Protein AF-A0A2D4QWW4-F1 (afdb_monomer)

pLDDT: mean 94.17, std 7.21, range [52.91, 98.56]

Secondary structure (DSSP, 8-state):
--HHHHHHHHTTPPP----S-SS-TTS-SGGGGGGGGSGGGGGSSEEEEE-TTEEPPTT----GGGSS-SBB-SHHHHHHHHHHHHH-TTT--TTS---BTTEEEEEHHHHHHHHHT--S-GGGGGGG-STTSSHHHHHHHHHHHHTT---TT-BPPGGGGEETTSS-GGG-SSEE---B--SSS--B-HHHHHHHHHHTT--

Radius of gyration: 16.99 Å; Cα contacts (8 Å, |Δi|>4): 312; chains: 1; bounding box: 38×44×44 Å

Mean predicted aligned error: 3.69 Å

Structure (mmCIF, N/CA/C/O backbone):
data_AF-A0A2D4QWW4-F1
#
_entry.id   AF-A0A2D4QWW4-F1
#
loop_
_atom_site.group_PDB
_atom_site.id
_atom_site.type_symbol
_atom_site.label_atom_id
_atom_site.label_alt_id
_atom_site.label_comp_id
_atom_site.label_asym_id
_atom_site.label_entity_id
_atom_site.label_seq_id
_atom_site.pdbx_PDB_ins_code
_atom_site.Cartn_x
_atom_site.Cartn_y
_atom_site.Cartn_z
_atom_site.occupancy
_atom_site.B_iso_or_equiv
_atom_site.auth_seq_id
_atom_site.auth_comp_id
_atom_site.auth_asym_id
_atom_site.auth_atom_id
_atom_site.pdbx_PDB_model_num
ATOM 1 N N . MET A 1 1 ? -8.615 -11.358 19.614 1.00 60.97 1 MET A N 1
ATOM 2 C CA . MET A 1 1 ? -7.459 -11.569 18.714 1.00 60.97 1 MET A CA 1
ATOM 3 C C . MET A 1 1 ? -6.906 -10.196 18.322 1.00 60.97 1 MET A C 1
ATOM 5 O O . MET A 1 1 ? -7.373 -9.201 18.861 1.00 60.97 1 MET A O 1
ATOM 9 N N . ALA A 1 2 ? -5.852 -10.098 17.501 1.00 89.25 2 ALA A N 1
ATOM 10 C CA . ALA A 1 2 ? -5.381 -8.794 17.018 1.00 89.25 2 ALA A CA 1
ATOM 11 C C . ALA A 1 2 ? -6.275 -8.297 15.863 1.00 89.25 2 ALA A C 1
ATOM 13 O O . ALA A 1 2 ? -6.669 -9.095 15.021 1.00 89.25 2 ALA A O 1
ATOM 14 N N . ASN A 1 3 ? -6.553 -6.991 15.790 1.00 95.62 3 ASN A N 1
ATOM 15 C CA . ASN A 1 3 ? -7.543 -6.375 14.888 1.00 95.62 3 ASN A CA 1
ATOM 16 C C . ASN A 1 3 ? -7.547 -6.919 13.435 1.00 95.62 3 ASN A C 1
ATOM 18 O O . ASN A 1 3 ? -8.550 -7.455 12.973 1.00 95.62 3 ASN A O 1
ATOM 22 N N . MET A 1 4 ? -6.417 -6.866 12.720 1.00 96.62 4 MET A N 1
ATOM 23 C CA . MET A 1 4 ? -6.358 -7.348 11.328 1.00 96.62 4 MET A CA 1
ATOM 24 C C . MET A 1 4 ? -6.408 -8.879 11.191 1.00 96.62 4 MET A C 1
ATOM 26 O O . MET A 1 4 ? -6.727 -9.374 10.113 1.00 96.62 4 MET A O 1
ATOM 30 N N . GLN A 1 5 ? -6.106 -9.635 12.253 1.00 96.56 5 GLN A N 1
ATOM 31 C CA . GLN A 1 5 ? -6.299 -11.090 12.264 1.00 96.56 5 GLN A CA 1
ATOM 32 C C . GLN A 1 5 ? -7.787 -11.436 12.330 1.00 96.56 5 GLN A C 1
ATOM 34 O O . GLN A 1 5 ? -8.226 -12.305 11.589 1.00 96.56 5 GLN A O 1
ATOM 39 N N . GLU A 1 6 ? -8.558 -10.711 13.148 1.00 96.50 6 GLU A N 1
ATOM 40 C CA . GLU A 1 6 ? -10.022 -10.860 13.216 1.00 96.50 6 GLU A CA 1
ATOM 41 C C . GLU A 1 6 ? -10.664 -10.530 11.870 1.00 96.50 6 GLU A C 1
ATOM 43 O O . GLU A 1 6 ? -11.517 -11.269 11.386 1.00 96.50 6 GLU A O 1
ATOM 48 N N . TYR A 1 7 ? -10.202 -9.458 11.216 1.00 97.62 7 TYR A N 1
ATOM 49 C CA . TYR A 1 7 ? -10.665 -9.126 9.871 1.00 97.62 7 TYR A CA 1
ATOM 50 C C . TYR A 1 7 ? -10.330 -10.226 8.854 1.00 97.62 7 TYR A C 1
ATOM 52 O O . TYR A 1 7 ? -11.177 -10.579 8.037 1.00 97.62 7 TYR A O 1
ATOM 60 N N . ALA A 1 8 ? -9.111 -10.780 8.898 1.00 97.56 8 ALA A N 1
ATOM 61 C CA . ALA A 1 8 ? -8.704 -11.861 8.002 1.00 97.56 8 ALA A CA 1
ATOM 62 C C . ALA A 1 8 ? -9.561 -13.120 8.201 1.00 97.56 8 ALA A C 1
ATOM 64 O O . ALA A 1 8 ? -10.011 -13.700 7.217 1.00 97.56 8 ALA A O 1
ATOM 65 N N . GLU A 1 9 ? -9.843 -13.500 9.449 1.00 97.00 9 GLU A N 1
ATOM 66 C CA . GLU A 1 9 ? -10.743 -14.612 9.767 1.00 97.00 9 GLU A CA 1
ATOM 67 C C . GLU A 1 9 ? -12.159 -14.359 9.233 1.00 97.00 9 GLU A C 1
ATOM 69 O O . GLU A 1 9 ? -12.727 -15.230 8.575 1.00 97.00 9 GLU A O 1
ATOM 74 N N . MET A 1 10 ? -12.690 -13.146 9.428 1.00 96.75 10 MET A N 1
ATOM 75 C CA . MET A 1 10 ? -14.020 -12.753 8.953 1.00 96.75 10 MET A CA 1
ATOM 76 C C . MET A 1 10 ? -14.180 -12.928 7.437 1.00 96.75 10 MET A C 1
ATOM 78 O O . MET A 1 10 ? -15.205 -13.434 6.987 1.00 96.75 10 MET A O 1
ATOM 82 N N . VAL A 1 11 ? -13.164 -12.565 6.648 1.00 97.44 11 VAL A N 1
ATOM 83 C CA . VAL A 1 11 ? -13.199 -12.708 5.179 1.00 97.44 11 VAL A CA 1
ATOM 84 C C . VAL A 1 11 ? -12.678 -14.060 4.675 1.00 97.44 11 VAL A C 1
ATOM 86 O O . VAL A 1 11 ? -12.563 -14.255 3.465 1.00 97.44 11 VAL A O 1
ATOM 89 N N . GLY A 1 12 ? -12.328 -14.989 5.571 1.00 96.94 12 GLY A N 1
ATOM 90 C CA . GLY A 1 12 ? -11.792 -16.304 5.209 1.00 96.94 12 GLY A CA 1
ATOM 91 C C . GLY A 1 12 ? -10.388 -16.270 4.586 1.00 96.94 12 GLY A C 1
ATOM 92 O O . GLY A 1 12 ? -10.055 -17.127 3.767 1.00 96.94 12 GLY A O 1
ATOM 93 N N . ALA A 1 13 ? -9.562 -15.284 4.942 1.00 97.75 13 ALA A N 1
ATOM 94 C CA . ALA A 1 13 ? -8.203 -15.111 4.435 1.00 97.75 13 ALA A CA 1
ATOM 95 C C . ALA A 1 13 ? -7.124 -15.598 5.418 1.00 97.75 13 ALA A C 1
ATOM 97 O O . ALA A 1 13 ? -7.247 -15.489 6.637 1.00 97.75 13 ALA A O 1
ATOM 98 N N . GLU A 1 14 ? -6.001 -16.076 4.876 1.00 97.88 14 GLU A N 1
ATOM 99 C CA . GLU A 1 14 ? -4.809 -16.395 5.668 1.00 97.88 14 GLU A CA 1
ATOM 100 C C . GLU A 1 14 ? -4.066 -15.106 6.057 1.00 97.88 14 GLU A C 1
ATOM 102 O O . GLU A 1 14 ? -3.666 -14.317 5.198 1.00 97.88 14 GLU A O 1
ATOM 107 N N . TYR A 1 15 ? -3.836 -14.904 7.357 1.00 97.44 15 TYR A N 1
ATOM 108 C CA . TYR A 1 15 ? -3.050 -13.780 7.863 1.00 97.44 15 TYR A CA 1
ATOM 109 C C . TYR A 1 15 ? -1.558 -14.127 7.957 1.00 97.44 15 TYR A C 1
ATOM 111 O O . TYR A 1 15 ? -1.175 -15.135 8.552 1.00 97.44 15 TYR A O 1
ATOM 119 N N . ARG A 1 16 ? -0.693 -13.229 7.467 1.00 95.62 16 ARG A N 1
ATOM 120 C CA . ARG A 1 16 ? 0.764 -13.322 7.634 1.00 95.62 16 ARG A CA 1
ATOM 121 C C . ARG A 1 16 ? 1.367 -11.958 7.959 1.00 95.62 16 ARG A C 1
ATOM 123 O O . ARG A 1 16 ? 1.267 -11.028 7.164 1.00 95.62 16 ARG A O 1
ATOM 130 N N . LEU A 1 17 ? 2.086 -11.866 9.081 1.00 95.25 17 LEU A N 1
ATOM 131 C CA . LEU A 1 17 ? 2.947 -10.719 9.370 1.00 95.25 17 LEU A CA 1
ATOM 132 C C . LEU A 1 17 ? 4.270 -10.865 8.610 1.00 95.25 17 LEU A C 1
ATOM 134 O O . LEU A 1 17 ? 5.020 -11.820 8.820 1.00 95.25 17 LEU A O 1
ATOM 138 N N . ILE A 1 18 ? 4.567 -9.909 7.735 1.00 94.06 18 ILE A N 1
ATOM 139 C CA . ILE A 1 18 ? 5.829 -9.866 6.997 1.00 94.06 18 ILE A CA 1
ATOM 140 C C . ILE A 1 18 ? 6.890 -9.163 7.848 1.00 94.06 18 ILE A C 1
ATOM 142 O O . ILE A 1 18 ? 6.701 -8.027 8.275 1.00 94.06 18 ILE A O 1
ATOM 146 N N . THR A 1 19 ? 8.017 -9.834 8.088 1.00 94.19 19 THR A N 1
ATOM 147 C CA . THR A 1 19 ? 9.103 -9.338 8.944 1.00 94.19 19 THR A CA 1
ATOM 148 C C . THR A 1 19 ? 10.432 -9.248 8.189 1.00 94.19 19 THR A C 1
ATOM 150 O O . THR A 1 19 ? 10.656 -9.918 7.179 1.00 94.19 19 THR A O 1
ATOM 153 N N . GLY A 1 20 ? 11.343 -8.404 8.680 1.00 94.62 20 GLY A N 1
ATOM 154 C CA . GLY A 1 20 ? 12.685 -8.250 8.116 1.00 94.62 20 GLY A CA 1
ATOM 155 C C . GLY A 1 20 ? 12.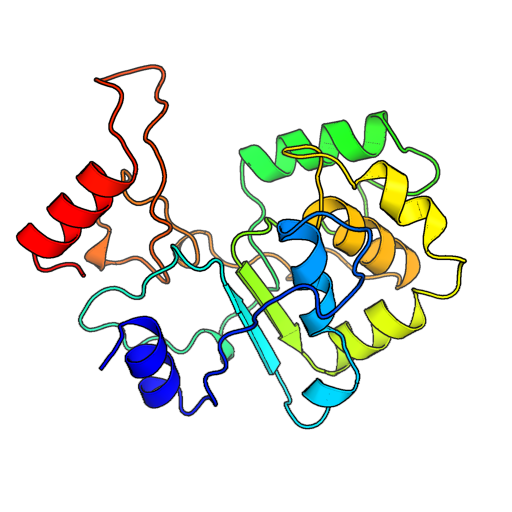713 -7.544 6.755 1.00 94.62 20 GLY A C 1
ATOM 156 O O . GLY A 1 20 ? 12.012 -6.560 6.531 1.00 94.62 20 GLY A O 1
ATOM 157 N N . LYS A 1 21 ? 13.581 -8.022 5.853 1.00 95.81 21 LYS A N 1
ATOM 158 C CA . LYS A 1 21 ? 13.758 -7.484 4.491 1.00 95.81 21 LYS A CA 1
ATOM 159 C C . LYS A 1 21 ? 13.615 -8.587 3.434 1.00 95.81 21 LYS A C 1
ATOM 161 O O . LYS A 1 21 ? 14.628 -9.014 2.870 1.00 95.81 21 LYS A O 1
ATOM 166 N N . PRO A 1 22 ? 12.393 -9.100 3.220 1.00 95.56 22 PRO A N 1
ATOM 167 C CA . PRO A 1 22 ? 12.158 -10.292 2.408 1.00 95.56 22 PRO A CA 1
ATOM 168 C C . PRO A 1 22 ? 12.372 -10.069 0.907 1.00 95.56 22 PRO A C 1
ATOM 170 O O . PRO A 1 22 ? 12.711 -11.017 0.209 1.00 95.56 22 PRO A O 1
ATOM 173 N N . PHE A 1 23 ? 12.232 -8.833 0.418 1.00 94.94 23 PHE A N 1
ATOM 174 C CA . PHE A 1 23 ? 12.381 -8.527 -1.003 1.00 94.94 23 PHE A CA 1
ATOM 175 C C . PHE A 1 23 ? 13.838 -8.241 -1.377 1.00 94.94 23 PHE A C 1
ATOM 177 O O . PHE A 1 23 ? 14.421 -8.892 -2.242 1.00 94.94 23 PHE A O 1
ATOM 184 N N . ASN A 1 24 ? 14.452 -7.249 -0.726 1.00 93.19 24 ASN A N 1
ATOM 185 C CA . ASN A 1 24 ? 15.833 -6.868 -0.998 1.00 93.19 24 ASN A CA 1
ATOM 186 C C . ASN A 1 24 ? 16.461 -6.193 0.223 1.00 93.19 24 ASN A C 1
ATOM 188 O O . ASN A 1 24 ? 16.088 -5.082 0.601 1.00 93.19 24 ASN A O 1
ATOM 192 N N . ARG A 1 25 ? 17.489 -6.830 0.798 1.00 94.25 25 ARG A N 1
ATOM 193 C CA . ARG A 1 25 ? 18.171 -6.368 2.021 1.00 94.25 25 ARG A CA 1
ATOM 194 C C . ARG A 1 25 ? 18.772 -4.959 1.915 1.00 94.25 25 ARG A C 1
ATOM 196 O O . ARG A 1 25 ? 18.932 -4.292 2.939 1.00 94.25 25 ARG A O 1
ATOM 203 N N . LYS A 1 26 ? 19.082 -4.499 0.699 1.00 93.81 26 LYS A N 1
ATOM 204 C CA . LYS A 1 26 ? 19.668 -3.175 0.438 1.00 93.81 26 LYS A CA 1
ATOM 205 C C . LYS A 1 26 ? 18.630 -2.056 0.333 1.00 93.81 26 LYS A C 1
ATOM 207 O O . LYS A 1 26 ? 19.024 -0.896 0.352 1.00 93.81 26 LYS A O 1
ATOM 212 N N . LEU A 1 27 ? 17.341 -2.386 0.214 1.00 94.56 27 LEU A N 1
ATOM 213 C CA . LEU A 1 27 ? 16.282 -1.386 0.100 1.00 94.56 27 LEU A CA 1
ATOM 214 C C . LEU A 1 27 ? 15.739 -0.948 1.474 1.00 94.56 27 LEU A C 1
ATOM 216 O O . LEU A 1 27 ? 15.937 -1.644 2.484 1.00 94.56 27 LEU A O 1
ATOM 220 N N . THR A 1 28 ? 15.061 0.202 1.513 1.00 95.12 28 THR A N 1
ATOM 221 C CA . THR A 1 28 ? 14.327 0.700 2.686 1.00 95.12 28 THR A CA 1
ATOM 222 C C . THR A 1 28 ? 13.203 -0.257 3.093 1.00 95.12 28 THR A C 1
ATOM 224 O O . THR A 1 28 ? 12.867 -1.205 2.374 1.00 95.12 28 THR A O 1
ATOM 227 N N . ALA A 1 29 ? 12.649 -0.048 4.291 1.00 94.62 29 ALA A N 1
ATOM 228 C CA . ALA A 1 29 ? 11.570 -0.881 4.815 1.00 94.62 29 ALA A CA 1
ATOM 229 C C . ALA A 1 29 ? 10.281 -0.803 3.966 1.00 94.62 29 ALA A C 1
ATOM 231 O O . ALA A 1 29 ? 9.765 -1.869 3.632 1.00 94.62 29 ALA A O 1
ATOM 232 N N . PRO A 1 30 ? 9.795 0.377 3.522 1.00 95.00 30 PRO A N 1
ATOM 233 C CA . PRO A 1 30 ? 8.609 0.453 2.662 1.00 95.00 30 PRO A CA 1
ATOM 234 C C . PRO A 1 30 ? 8.771 -0.313 1.346 1.00 95.00 30 PRO A C 1
ATOM 236 O O . PRO A 1 30 ? 7.896 -1.095 0.983 1.00 95.00 30 PRO A O 1
ATOM 239 N N . CYS A 1 31 ? 9.949 -0.236 0.711 1.00 96.44 31 CYS A N 1
ATOM 240 C CA . CYS A 1 31 ? 10.263 -0.993 -0.507 1.00 96.44 31 CYS A CA 1
ATOM 241 C C . CYS A 1 31 ? 10.116 -2.519 -0.352 1.00 96.44 31 CYS A C 1
ATOM 243 O O . CYS A 1 31 ? 10.006 -3.231 -1.349 1.00 96.44 31 CYS A O 1
ATOM 245 N N . GLN A 1 32 ? 10.121 -3.057 0.874 1.00 96.31 32 GLN A N 1
ATOM 246 C CA . GLN A 1 32 ? 9.933 -4.493 1.091 1.00 96.31 32 GLN A CA 1
ATOM 247 C C . GLN A 1 32 ? 8.517 -4.973 0.762 1.00 96.31 32 GLN A C 1
ATOM 249 O O . GLN A 1 32 ? 8.339 -6.168 0.537 1.00 96.31 32 GLN A O 1
ATOM 254 N N . LYS A 1 33 ? 7.530 -4.072 0.658 1.00 96.75 33 LYS A N 1
ATOM 255 C CA . LYS A 1 33 ? 6.156 -4.402 0.240 1.00 96.75 33 LYS A CA 1
ATOM 256 C C . LYS A 1 33 ? 6.086 -5.030 -1.149 1.00 96.75 33 LYS A C 1
ATOM 258 O O . LYS A 1 33 ? 5.198 -5.828 -1.432 1.00 96.75 33 LYS A O 1
ATOM 263 N N . VAL A 1 34 ? 7.085 -4.766 -1.994 1.00 96.94 34 VAL A N 1
ATOM 264 C CA . VAL A 1 34 ? 7.227 -5.395 -3.316 1.00 96.94 34 VAL A CA 1
ATOM 265 C C . VAL A 1 34 ? 7.308 -6.923 -3.206 1.00 96.94 34 VAL A C 1
ATOM 267 O O . VAL A 1 34 ? 6.942 -7.620 -4.147 1.00 96.94 34 VAL A O 1
ATOM 270 N N . GLN A 1 35 ? 7.662 -7.470 -2.036 1.00 96.94 35 GLN A N 1
ATOM 271 C CA . GLN A 1 35 ? 7.577 -8.903 -1.753 1.00 96.94 35 GLN A CA 1
ATOM 272 C C . GLN A 1 35 ? 6.203 -9.508 -2.071 1.00 96.94 35 GLN A C 1
ATOM 274 O O . GLN A 1 35 ? 6.141 -10.682 -2.424 1.00 96.94 35 GLN A O 1
ATOM 279 N N . MET A 1 36 ? 5.109 -8.741 -2.010 1.00 97.19 36 MET A N 1
ATOM 280 C CA . MET A 1 36 ? 3.765 -9.262 -2.281 1.00 97.19 36 MET A CA 1
ATOM 281 C C . MET A 1 36 ? 3.621 -9.918 -3.663 1.00 97.19 36 MET A C 1
ATOM 283 O O . MET A 1 36 ? 2.772 -10.787 -3.837 1.00 97.19 36 MET A O 1
ATOM 287 N N . ILE A 1 37 ? 4.445 -9.539 -4.652 1.00 97.75 37 ILE A N 1
ATOM 288 C CA . ILE A 1 37 ? 4.402 -10.133 -5.999 1.00 97.75 37 ILE A CA 1
ATOM 289 C C . ILE A 1 37 ? 5.254 -11.402 -6.121 1.00 97.75 37 ILE A C 1
ATOM 291 O O . ILE A 1 37 ? 5.335 -11.976 -7.206 1.00 97.75 37 ILE A O 1
ATOM 295 N N . ALA A 1 38 ? 5.907 -11.854 -5.047 1.00 96.88 38 ALA A N 1
ATOM 296 C CA . ALA A 1 38 ? 6.751 -13.041 -5.054 1.00 96.88 38 ALA A CA 1
ATOM 297 C C . ALA A 1 38 ? 5.958 -14.318 -5.381 1.00 96.88 38 ALA A C 1
ATOM 299 O O . ALA A 1 38 ? 4.769 -14.444 -5.081 1.00 96.88 38 ALA A O 1
ATOM 300 N N . LYS A 1 39 ? 6.650 -15.293 -5.984 1.00 97.38 39 LYS A N 1
ATOM 301 C CA . LYS A 1 39 ? 6.064 -16.571 -6.425 1.00 97.38 39 LYS A CA 1
ATOM 302 C C . LYS A 1 39 ? 5.455 -17.379 -5.273 1.00 97.38 39 LYS A C 1
ATOM 304 O O . LYS A 1 39 ? 4.520 -18.136 -5.502 1.00 97.38 39 LYS A O 1
ATOM 309 N N . GLU A 1 40 ? 5.943 -17.200 -4.042 1.00 96.75 40 GLU A N 1
ATOM 310 C CA . GLU A 1 40 ? 5.398 -17.874 -2.850 1.00 96.75 40 GLU A CA 1
ATOM 311 C C . GLU A 1 40 ? 3.902 -17.592 -2.630 1.00 96.75 40 GLU A C 1
ATOM 313 O O . GLU A 1 40 ? 3.190 -18.428 -2.081 1.00 96.75 40 GLU A O 1
ATOM 318 N N . PHE A 1 41 ? 3.405 -16.451 -3.115 1.00 97.62 41 PHE A N 1
ATOM 319 C CA . PHE A 1 41 ? 2.002 -16.073 -2.996 1.00 97.62 41 PHE A CA 1
ATOM 320 C C . PHE A 1 41 ? 1.143 -16.549 -4.178 1.00 97.62 41 PHE A C 1
ATOM 322 O O . PHE A 1 41 ? -0.055 -16.295 -4.207 1.00 97.62 41 PHE A O 1
ATOM 329 N N . ASP A 1 42 ? 1.696 -17.236 -5.182 1.00 98.00 42 ASP A N 1
ATOM 330 C CA . ASP A 1 42 ? 0.933 -17.692 -6.359 1.00 98.00 42 ASP A CA 1
ATOM 331 C C . ASP A 1 42 ? -0.096 -18.795 -6.034 1.00 98.00 42 ASP A C 1
ATOM 333 O O . ASP A 1 42 ? -0.898 -19.151 -6.902 1.00 98.00 42 ASP A O 1
ATOM 337 N N . LYS A 1 43 ? -0.091 -19.325 -4.802 1.00 97.81 43 LYS A N 1
ATOM 338 C CA . LYS A 1 43 ? -1.142 -20.214 -4.283 1.00 97.81 43 LYS A CA 1
ATOM 339 C C . LYS A 1 43 ? -2.457 -19.491 -3.951 1.00 97.81 43 LYS A C 1
ATOM 341 O O . LYS A 1 43 ? -3.463 -20.167 -3.799 1.00 97.81 43 LYS A O 1
ATOM 346 N N . TYR A 1 44 ? -2.450 -18.158 -3.857 1.00 98.00 44 TYR A N 1
ATOM 347 C CA . TYR A 1 44 ? -3.643 -17.344 -3.600 1.00 98.00 44 TYR A CA 1
ATOM 348 C C . TYR A 1 44 ? -4.131 -16.648 -4.871 1.00 98.00 44 TYR A C 1
ATOM 350 O O . TYR A 1 44 ? -3.311 -16.145 -5.653 1.00 98.00 44 TYR A O 1
ATOM 358 N N . ASP A 1 45 ? -5.450 -16.555 -5.033 1.00 97.69 45 ASP A N 1
ATOM 359 C CA . ASP A 1 45 ? -6.072 -15.796 -6.121 1.00 97.69 45 ASP A CA 1
ATOM 360 C C . ASP A 1 45 ? -5.850 -14.296 -5.951 1.00 97.69 45 ASP A C 1
ATOM 362 O O . ASP A 1 45 ? -5.375 -13.644 -6.881 1.00 97.69 45 ASP A O 1
ATOM 366 N N . ASP A 1 46 ? -6.054 -13.781 -4.740 1.00 97.75 46 ASP A N 1
ATOM 367 C CA . ASP A 1 46 ? -5.791 -12.398 -4.362 1.00 97.75 46 ASP A CA 1
ATOM 368 C C . ASP A 1 46 ? -4.884 -12.315 -3.133 1.00 97.75 46 ASP A C 1
ATOM 370 O O . ASP A 1 46 ? -4.852 -13.199 -2.280 1.00 97.75 46 ASP A O 1
ATOM 374 N N . VAL A 1 47 ? -4.118 -11.228 -3.054 1.00 98.31 47 VAL A N 1
ATOM 375 C CA . VAL A 1 47 ? -3.279 -10.893 -1.899 1.00 98.31 47 VAL A CA 1
ATOM 376 C C . VAL A 1 47 ? -3.549 -9.453 -1.509 1.00 98.31 47 VAL A C 1
ATOM 378 O O . VAL A 1 47 ? -3.488 -8.563 -2.360 1.00 98.31 47 VAL A O 1
ATOM 381 N N . LEU A 1 48 ? -3.790 -9.233 -0.219 1.00 98.56 48 LEU A N 1
ATOM 382 C CA . LEU A 1 48 ? -3.886 -7.916 0.389 1.00 98.56 48 LEU A CA 1
ATOM 383 C C . LEU A 1 48 ? -2.629 -7.634 1.217 1.00 98.56 48 LEU A C 1
ATOM 385 O O . LEU A 1 48 ? -2.261 -8.415 2.091 1.00 98.56 48 LEU A O 1
ATOM 389 N N . MET A 1 49 ? -1.996 -6.497 0.962 1.00 98.25 49 MET A N 1
ATOM 390 C CA . MET A 1 49 ? -0.930 -5.942 1.782 1.00 98.25 49 MET A CA 1
ATOM 391 C C . MET A 1 49 ? -1.381 -4.603 2.342 1.00 98.25 49 MET A C 1
ATOM 393 O O . MET A 1 49 ? -1.822 -3.742 1.585 1.00 98.25 49 MET A O 1
ATOM 397 N N . VAL A 1 50 ? -1.253 -4.425 3.652 1.00 97.44 50 VAL A N 1
ATOM 398 C CA . VAL A 1 50 ? -1.588 -3.182 4.355 1.00 97.44 50 VAL A CA 1
ATOM 399 C C . VAL A 1 50 ? -0.421 -2.748 5.233 1.00 97.44 50 VAL A C 1
ATOM 401 O O . VAL A 1 50 ? 0.383 -3.583 5.659 1.00 97.44 50 VAL A O 1
ATOM 404 N N . ASP A 1 51 ? -0.319 -1.448 5.502 1.00 95.94 51 ASP A N 1
ATOM 405 C CA . ASP A 1 51 ? 0.596 -0.950 6.529 1.00 95.94 51 ASP A CA 1
ATOM 406 C C . ASP A 1 51 ? 0.235 -1.500 7.920 1.00 95.94 51 ASP A C 1
ATOM 408 O O . ASP A 1 51 ? -0.914 -1.816 8.219 1.00 95.94 51 ASP A O 1
ATOM 412 N N . ILE A 1 52 ? 1.233 -1.584 8.804 1.00 94.50 52 ILE A N 1
ATOM 413 C CA . ILE A 1 52 ? 1.069 -2.096 10.178 1.00 94.50 52 ILE A CA 1
ATOM 414 C C . ILE A 1 52 ? 0.195 -1.204 11.074 1.00 94.50 52 ILE A C 1
ATOM 416 O O . ILE A 1 52 ? -0.140 -1.585 12.190 1.00 94.50 52 ILE A O 1
ATOM 420 N N . ASP A 1 53 ? -0.108 0.010 10.621 1.00 95.31 53 ASP A N 1
ATOM 421 C CA . ASP A 1 53 ? -0.947 0.999 11.293 1.00 95.31 53 ASP A CA 1
ATOM 422 C C . ASP A 1 53 ? -2.314 1.173 10.616 1.00 95.31 53 ASP A C 1
ATOM 424 O O . ASP A 1 53 ? -2.978 2.197 10.807 1.00 95.31 53 ASP A O 1
ATOM 428 N N . MET A 1 54 ? -2.718 0.170 9.837 1.00 96.62 54 MET A N 1
ATOM 429 C CA . MET A 1 54 ? -4.047 0.032 9.260 1.00 96.62 54 MET A CA 1
ATOM 430 C C . MET A 1 54 ? -4.892 -0.899 10.127 1.00 96.62 54 MET A C 1
ATOM 432 O O . MET A 1 54 ? -4.429 -1.963 10.537 1.00 96.62 54 MET A O 1
ATOM 436 N N . PHE A 1 55 ? -6.134 -0.499 10.380 1.00 97.81 55 PHE A N 1
ATOM 437 C CA . PHE A 1 55 ? -7.061 -1.230 11.239 1.00 97.81 55 PHE A CA 1
ATOM 438 C C . PHE A 1 55 ? -8.447 -1.318 10.598 1.00 97.81 55 PHE A C 1
ATOM 440 O O . PHE A 1 55 ? -8.900 -0.368 9.957 1.00 97.81 55 PHE A O 1
ATOM 447 N N . ALA A 1 56 ? -9.144 -2.430 10.802 1.00 97.94 56 ALA A N 1
ATOM 448 C CA . ALA A 1 56 ? -10.565 -2.555 10.505 1.00 97.94 56 ALA A CA 1
ATOM 449 C C . ALA A 1 56 ? -11.395 -1.968 11.661 1.00 97.94 56 ALA A C 1
ATOM 451 O O . ALA A 1 56 ? -11.102 -2.277 12.820 1.00 97.94 56 ALA A O 1
ATOM 452 N N . PRO A 1 57 ? -12.424 -1.144 11.393 1.00 97.38 57 PRO A N 1
ATOM 453 C CA . PRO A 1 57 ? -13.363 -0.732 12.432 1.00 97.38 57 PRO A CA 1
ATOM 454 C C . PRO A 1 57 ? -14.082 -1.932 13.059 1.00 97.38 57 PRO A C 1
ATOM 456 O O . PRO A 1 57 ? -14.332 -2.946 12.398 1.00 97.38 57 PRO A O 1
ATOM 459 N N . LYS A 1 58 ? -14.471 -1.806 14.328 1.00 95.81 58 LYS A N 1
ATOM 460 C CA . LYS A 1 58 ? -15.333 -2.783 15.001 1.00 95.81 58 LYS A CA 1
ATOM 461 C C . LYS A 1 58 ? -16.650 -2.955 14.243 1.00 95.81 58 LYS A C 1
ATOM 463 O O . LYS A 1 58 ? -17.267 -1.986 13.813 1.00 95.81 58 LYS A O 1
ATOM 468 N N . GLY A 1 59 ? -17.085 -4.206 14.096 1.00 92.38 59 GLY A N 1
ATOM 469 C CA . GLY A 1 59 ? -18.304 -4.545 13.356 1.00 92.38 59 GLY A CA 1
ATOM 470 C C . GLY A 1 59 ? -18.158 -4.494 11.832 1.00 92.38 59 GLY A C 1
ATOM 471 O O . GLY A 1 59 ? -19.162 -4.591 11.129 1.00 92.38 59 GLY A O 1
ATOM 472 N N . MET A 1 60 ? -16.935 -4.363 11.305 1.00 94.81 60 MET A N 1
ATOM 473 C CA . MET A 1 60 ? -16.679 -4.467 9.872 1.00 94.81 60 MET A CA 1
ATOM 474 C C . MET A 1 60 ? -17.105 -5.841 9.329 1.00 94.81 60 MET A C 1
ATOM 476 O O . MET A 1 60 ? -16.654 -6.876 9.810 1.00 94.81 60 MET A O 1
ATOM 480 N N . THR A 1 61 ? -17.928 -5.836 8.281 1.00 95.38 61 THR A N 1
ATOM 481 C CA . THR A 1 61 ? -18.448 -7.042 7.605 1.00 95.38 61 THR A CA 1
ATOM 482 C C . THR A 1 61 ? -18.185 -7.055 6.100 1.00 95.38 61 THR A C 1
ATOM 484 O O . THR A 1 61 ? -18.517 -8.020 5.420 1.00 95.38 61 THR A O 1
ATOM 487 N N . THR A 1 62 ? -17.603 -5.987 5.545 1.00 97.31 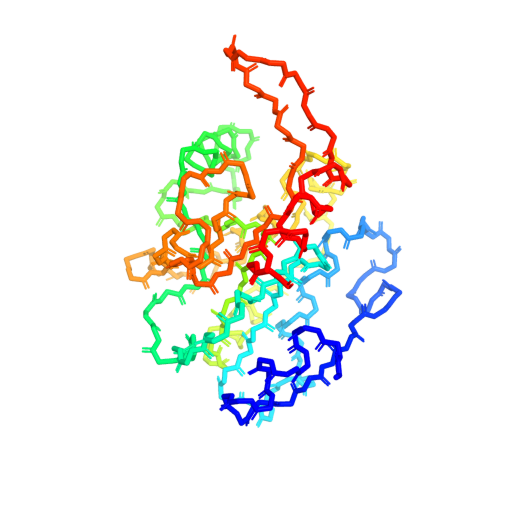62 THR A N 1
ATOM 488 C CA . THR A 1 62 ? -17.347 -5.896 4.103 1.00 97.31 62 THR A CA 1
ATOM 489 C C . THR A 1 62 ? -16.064 -6.633 3.734 1.00 97.31 62 THR A C 1
ATOM 491 O O . THR A 1 62 ? -14.990 -6.364 4.283 1.00 97.31 62 THR A O 1
ATOM 494 N N . ASN A 1 63 ? -16.167 -7.515 2.744 1.00 97.81 63 ASN A N 1
ATOM 495 C CA . ASN A 1 63 ? -15.039 -8.242 2.191 1.00 97.81 63 ASN A CA 1
ATOM 496 C C . ASN A 1 63 ? -14.299 -7.400 1.140 1.00 97.81 63 ASN A C 1
ATOM 498 O O . ASN A 1 63 ? -14.784 -7.189 0.030 1.00 97.81 63 ASN A O 1
ATOM 502 N N . ILE A 1 64 ? -13.085 -6.949 1.458 1.00 97.69 64 ILE A N 1
ATOM 503 C CA . ILE A 1 64 ? -12.263 -6.168 0.524 1.00 97.69 64 ILE A CA 1
ATOM 504 C C . ILE A 1 64 ? -11.898 -6.945 -0.742 1.00 97.69 64 ILE A C 1
ATOM 506 O O . ILE A 1 64 ? -11.650 -6.338 -1.788 1.00 97.69 64 ILE A O 1
ATOM 510 N N . PHE A 1 65 ? -11.852 -8.278 -0.690 1.00 97.94 65 PHE A N 1
ATOM 511 C CA . PHE A 1 65 ? -11.511 -9.081 -1.860 1.00 97.94 65 PHE A CA 1
ATOM 512 C C . PHE A 1 65 ? -12.567 -8.966 -2.966 1.00 97.94 65 PHE A C 1
ATOM 514 O O . PHE A 1 65 ? -12.192 -8.974 -4.137 1.00 97.94 65 PHE A O 1
ATOM 521 N N . GLU A 1 66 ? -13.821 -8.671 -2.618 1.00 97.06 66 GLU A N 1
ATOM 522 C CA . GLU A 1 66 ? -14.936 -8.469 -3.559 1.00 97.06 66 GLU A CA 1
ATOM 523 C C . GLU A 1 66 ? -14.965 -7.069 -4.201 1.00 97.06 66 GLU A C 1
ATOM 525 O O . GLU A 1 66 ? -15.637 -6.846 -5.206 1.00 97.06 66 GLU A O 1
ATOM 530 N N . GLU A 1 67 ? -14.211 -6.115 -3.657 1.00 96.19 67 GLU A N 1
ATOM 531 C CA . GLU A 1 67 ? -14.198 -4.727 -4.132 1.00 96.19 67 GLU A CA 1
ATOM 532 C C . GLU A 1 67 ? -13.387 -4.558 -5.426 1.00 96.19 67 GLU A C 1
ATOM 534 O O . GLU A 1 67 ? -12.513 -5.357 -5.750 1.00 96.19 67 GLU A O 1
ATOM 539 N N . GLN A 1 68 ? -13.593 -3.484 -6.185 1.00 95.38 68 GLN A N 1
ATOM 540 C CA . GLN A 1 68 ? -12.727 -3.194 -7.336 1.00 95.38 68 GLN A CA 1
ATOM 541 C C . GLN A 1 68 ? -11.544 -2.309 -6.944 1.00 95.38 68 GLN A C 1
ATOM 543 O O . GLN A 1 68 ? -11.689 -1.369 -6.167 1.00 95.38 68 GLN A O 1
ATOM 548 N N . GLY A 1 69 ? -10.377 -2.578 -7.532 1.00 96.69 69 GLY A N 1
ATOM 549 C CA . GLY A 1 69 ? -9.184 -1.749 -7.376 1.00 96.69 69 GLY A CA 1
ATOM 550 C C . GLY A 1 69 ? -7.992 -2.469 -6.754 1.00 96.69 69 GLY A C 1
ATOM 551 O O . GLY A 1 69 ? -8.101 -3.568 -6.213 1.00 96.69 69 GLY A O 1
ATOM 552 N N . VAL A 1 70 ? -6.835 -1.814 -6.864 1.00 98.12 70 VAL A N 1
ATOM 553 C CA . VAL A 1 70 ? -5.538 -2.291 -6.376 1.00 98.12 70 VAL A CA 1
ATOM 554 C C . VAL A 1 70 ? -5.060 -1.458 -5.200 1.00 98.12 70 VAL A C 1
ATOM 556 O O . VAL A 1 70 ? -4.745 -2.003 -4.154 1.00 98.12 70 VAL A O 1
ATOM 559 N N . GLY A 1 71 ? -5.012 -0.139 -5.344 1.00 97.44 71 GLY A N 1
ATOM 560 C CA . GLY A 1 71 ? -4.523 0.748 -4.292 1.00 97.44 71 GLY A CA 1
ATOM 561 C C . GLY A 1 71 ? -5.197 2.106 -4.343 1.00 97.44 71 GLY A C 1
ATOM 562 O O . GLY A 1 71 ? -5.946 2.411 -5.273 1.00 97.44 71 GLY A O 1
ATOM 563 N N . MET A 1 72 ? -4.940 2.942 -3.341 1.00 95.94 72 MET A N 1
ATOM 564 C CA . MET A 1 72 ? -5.533 4.278 -3.281 1.00 95.94 72 MET A CA 1
ATOM 565 C C . MET A 1 72 ? -4.913 5.206 -4.335 1.00 95.94 72 MET A C 1
ATOM 567 O O . MET A 1 72 ? -3.702 5.192 -4.546 1.00 95.94 72 MET A O 1
ATOM 571 N N . TYR A 1 73 ? -5.720 6.086 -4.930 1.00 96.81 73 TYR A N 1
ATOM 572 C CA . TYR A 1 73 ? -5.230 7.205 -5.737 1.00 96.81 73 TYR A CA 1
ATOM 573 C C . TYR A 1 73 ? -6.003 8.497 -5.436 1.00 96.81 73 TYR A C 1
ATOM 575 O O . TYR A 1 73 ? -6.954 8.865 -6.128 1.00 96.81 73 TYR A O 1
ATOM 583 N N . HIS A 1 74 ? -5.592 9.196 -4.372 1.00 93.69 74 HIS A N 1
ATOM 584 C CA . HIS A 1 74 ? -6.214 10.446 -3.918 1.00 93.69 74 HIS A CA 1
ATOM 585 C C . HIS A 1 74 ? -5.277 11.660 -4.088 1.00 93.6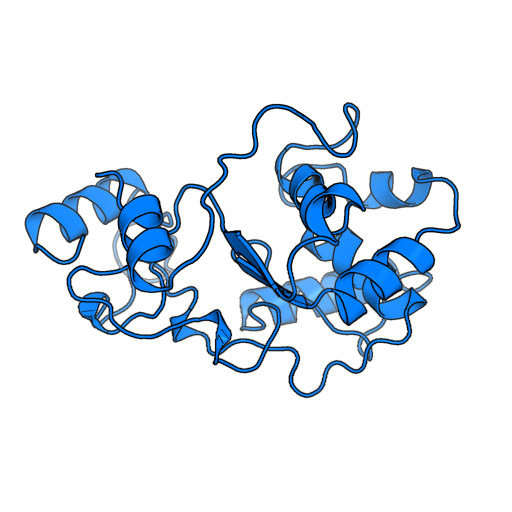9 74 HIS A C 1
ATOM 587 O O . HIS A 1 74 ? -4.267 11.588 -4.782 1.00 93.69 74 HIS A O 1
ATOM 593 N N . THR A 1 75 ? -5.610 12.809 -3.492 1.00 92.69 75 THR A N 1
ATOM 594 C CA . THR A 1 75 ? -4.890 14.094 -3.620 1.00 92.69 75 THR A CA 1
ATOM 595 C C . THR A 1 75 ? -3.371 13.984 -3.455 1.00 92.69 75 THR A C 1
ATOM 597 O O . THR A 1 75 ? -2.634 14.528 -4.277 1.00 92.69 75 THR A O 1
ATOM 600 N N . VAL A 1 76 ? -2.890 13.259 -2.436 1.00 91.81 76 VAL A N 1
ATOM 601 C CA . VAL A 1 76 ? -1.447 13.078 -2.195 1.00 91.81 76 VAL A CA 1
ATOM 602 C C . VAL A 1 76 ? -0.816 12.250 -3.312 1.00 91.81 76 VAL A C 1
ATOM 604 O O . VAL A 1 76 ? 0.164 12.686 -3.909 1.00 91.81 76 VAL A O 1
ATOM 607 N N . GLN A 1 77 ? -1.415 11.112 -3.668 1.00 96.00 77 GLN A N 1
ATOM 608 C CA . GLN A 1 77 ? -0.925 10.247 -4.743 1.00 96.00 77 GLN A CA 1
ATOM 609 C C . GLN A 1 77 ? -0.938 10.951 -6.104 1.00 96.00 77 GLN A C 1
ATOM 611 O O . GLN A 1 77 ? -0.008 10.775 -6.876 1.00 96.00 77 GLN A O 1
ATOM 616 N N . LYS A 1 78 ? -1.928 11.803 -6.398 1.00 97.00 78 LYS A N 1
ATOM 617 C CA . LYS A 1 78 ? -1.954 12.613 -7.631 1.00 97.00 78 LYS A CA 1
ATOM 618 C C . LYS A 1 78 ? -0.755 13.563 -7.711 1.00 97.00 78 LYS A C 1
ATOM 620 O O . LYS A 1 78 ? -0.140 13.700 -8.768 1.00 97.00 78 LYS A O 1
ATOM 625 N N . MET A 1 79 ? -0.415 14.210 -6.596 1.00 97.06 79 MET A N 1
ATOM 626 C CA . MET A 1 79 ? 0.742 15.103 -6.504 1.00 97.06 79 MET A CA 1
ATOM 627 C C . MET A 1 79 ? 2.063 14.329 -6.610 1.00 97.06 79 MET A C 1
ATOM 629 O O . MET A 1 79 ? 2.925 14.714 -7.403 1.00 97.06 79 MET A O 1
ATOM 633 N N . LEU A 1 80 ? 2.192 13.211 -5.890 1.00 97.56 80 LEU A N 1
ATOM 634 C CA . LEU A 1 80 ? 3.366 12.341 -5.962 1.00 97.56 80 LEU A CA 1
ATOM 635 C C . LEU A 1 80 ? 3.550 11.756 -7.364 1.00 97.56 80 LEU A C 1
ATOM 637 O O . LEU A 1 80 ? 4.644 11.827 -7.907 1.00 97.56 80 LEU A O 1
ATOM 641 N N . HIS A 1 81 ? 2.483 11.281 -8.002 1.00 98.19 81 HIS A N 1
ATOM 642 C CA . HIS A 1 81 ? 2.527 10.755 -9.362 1.00 98.19 81 HIS A CA 1
ATOM 643 C C . HIS A 1 81 ? 3.013 11.813 -10.361 1.00 98.19 81 HIS A C 1
ATOM 645 O O . HIS A 1 81 ? 3.917 11.546 -11.152 1.00 98.19 81 HIS A O 1
ATOM 651 N N . LYS A 1 82 ? 2.497 13.050 -10.285 1.00 98.12 82 LYS A N 1
ATOM 652 C CA . LYS A 1 82 ? 2.988 14.160 -11.118 1.00 98.12 82 LYS A CA 1
ATOM 653 C C . LYS A 1 82 ? 4.484 14.409 -10.897 1.00 98.12 82 LYS A C 1
ATOM 655 O O . LYS A 1 82 ? 5.222 14.550 -11.870 1.00 98.12 82 LYS A O 1
ATOM 660 N N . LYS A 1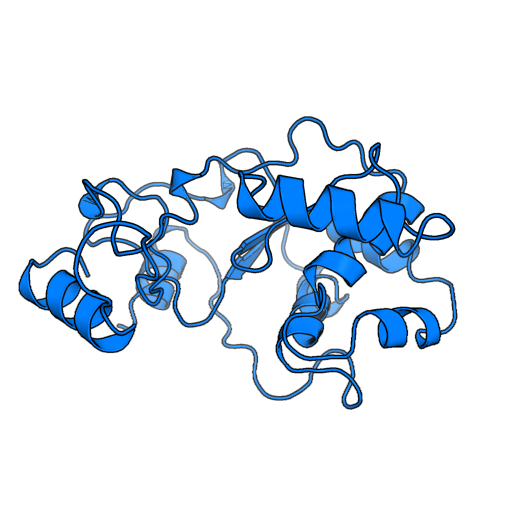 83 ? 4.931 14.435 -9.637 1.00 97.94 83 LYS A N 1
ATOM 661 C CA . LYS A 1 83 ? 6.344 14.629 -9.278 1.00 97.94 83 LYS A CA 1
ATOM 662 C C . LYS A 1 83 ? 7.221 13.489 -9.807 1.00 97.94 83 LYS A C 1
ATOM 664 O O . LYS A 1 83 ? 8.268 13.761 -10.383 1.00 97.94 83 LYS A O 1
ATOM 669 N N . LEU A 1 84 ? 6.778 12.239 -9.665 1.00 98.06 84 LEU A N 1
ATOM 670 C CA . LEU A 1 84 ? 7.483 11.052 -10.146 1.00 98.06 84 LEU A CA 1
ATOM 671 C C . LEU A 1 84 ? 7.714 11.127 -11.660 1.00 98.06 84 LEU A C 1
ATOM 673 O O . LEU A 1 84 ? 8.843 10.972 -12.115 1.00 98.06 84 LEU A O 1
ATOM 677 N N . VAL A 1 85 ? 6.663 11.425 -12.429 1.00 97.81 85 VAL A N 1
ATOM 678 C CA . VAL A 1 85 ? 6.735 11.528 -13.898 1.00 97.81 85 VAL A CA 1
ATOM 679 C C . VAL A 1 85 ? 7.671 12.654 -14.339 1.00 97.81 85 VAL A C 1
ATOM 681 O O . VAL A 1 85 ? 8.405 12.495 -15.309 1.00 97.81 85 VAL A O 1
ATOM 684 N N . GLN A 1 86 ? 7.683 13.779 -13.619 1.00 97.75 86 GLN A N 1
ATOM 685 C CA . GLN A 1 86 ? 8.593 14.892 -13.902 1.00 97.75 86 GLN A CA 1
ATOM 686 C C . GLN A 1 86 ? 10.055 14.559 -13.582 1.00 97.75 86 GLN A C 1
ATOM 688 O O . GLN A 1 86 ? 10.946 14.961 -14.324 1.00 97.75 86 GLN A O 1
ATOM 693 N N . GLN A 1 87 ? 10.307 13.846 -12.483 1.00 97.12 87 GLN A N 1
ATOM 694 C CA . GLN A 1 87 ? 11.663 13.513 -12.038 1.00 97.12 87 GLN A CA 1
ATOM 695 C C . GLN A 1 87 ? 12.270 12.332 -12.801 1.00 97.12 87 GLN A C 1
ATOM 697 O O . GLN A 1 87 ? 13.482 12.292 -12.999 1.00 97.12 87 GLN A O 1
ATOM 702 N N . TYR A 1 88 ? 11.441 11.386 -13.245 1.00 96.50 88 TYR A N 1
ATOM 703 C CA . TYR A 1 88 ? 11.881 10.135 -13.861 1.00 96.50 88 TYR A CA 1
ATOM 704 C C . TYR A 1 88 ? 11.176 9.841 -15.198 1.00 96.50 88 TYR A C 1
ATOM 706 O O . TYR A 1 88 ? 10.645 8.742 -15.377 1.00 96.50 88 TYR A O 1
ATOM 714 N N . PRO A 1 89 ? 11.191 10.763 -16.181 1.00 95.94 89 PRO A N 1
ATOM 715 C CA . PRO A 1 89 ? 10.401 10.642 -17.413 1.00 95.94 89 PRO A CA 1
ATOM 716 C C . PRO A 1 89 ? 10.763 9.430 -18.289 1.00 95.94 89 PRO A C 1
ATOM 718 O O . PRO A 1 89 ? 9.977 9.033 -19.143 1.00 95.94 89 PRO A O 1
ATOM 721 N N . LEU A 1 90 ? 11.939 8.823 -18.088 1.00 94.50 90 LEU A N 1
ATOM 722 C CA . LEU A 1 90 ? 12.371 7.624 -18.818 1.00 94.50 90 LEU A CA 1
ATOM 723 C C . LEU A 1 90 ? 11.762 6.321 -18.280 1.00 94.50 90 LEU A C 1
ATOM 725 O O . LEU A 1 90 ? 11.732 5.323 -18.994 1.00 94.50 90 LEU A O 1
ATOM 729 N N . ILE A 1 91 ? 11.314 6.305 -17.021 1.00 94.06 91 ILE A N 1
ATOM 730 C CA . ILE A 1 91 ? 10.812 5.092 -16.351 1.00 94.06 91 ILE A CA 1
ATOM 731 C C . ILE A 1 91 ? 9.421 5.264 -15.737 1.00 94.06 91 ILE A C 1
ATOM 733 O O . ILE A 1 91 ? 8.850 4.268 -15.304 1.00 94.06 91 ILE A O 1
ATOM 737 N N . ALA A 1 92 ? 8.892 6.488 -15.707 1.00 96.25 92 ALA A N 1
ATOM 738 C CA . ALA A 1 92 ? 7.576 6.832 -15.184 1.00 96.25 92 ALA A CA 1
ATOM 739 C C . ALA A 1 92 ? 6.697 7.475 -16.270 1.00 96.25 92 ALA A C 1
ATOM 741 O O . ALA A 1 92 ? 7.190 8.129 -17.191 1.00 96.25 92 ALA A O 1
ATOM 742 N N . SER A 1 93 ? 5.379 7.310 -16.163 1.00 96.69 93 SER A N 1
ATOM 743 C CA . SER A 1 93 ? 4.419 7.791 -17.155 1.00 96.69 93 SER A CA 1
ATOM 744 C C . SER A 1 93 ? 3.080 8.127 -16.523 1.00 96.69 93 SER A C 1
ATOM 746 O O . SER A 1 93 ? 2.467 7.291 -15.869 1.00 96.69 93 SER A O 1
ATOM 748 N N . SER A 1 94 ? 2.541 9.304 -16.845 1.00 95.56 94 SER A N 1
ATOM 749 C CA . SER A 1 94 ? 1.210 9.732 -16.390 1.00 95.56 94 SER A CA 1
ATOM 750 C C . SER A 1 94 ? 0.063 8.847 -16.894 1.00 95.56 94 SER A C 1
ATOM 752 O O . SER A 1 94 ? -1.060 8.961 -16.407 1.00 95.56 94 SER A O 1
ATOM 754 N N . ARG A 1 95 ? 0.329 7.974 -17.876 1.00 94.88 95 ARG A N 1
ATOM 755 C CA . ARG A 1 95 ? -0.631 7.003 -18.422 1.00 94.88 95 ARG A CA 1
ATOM 756 C C . ARG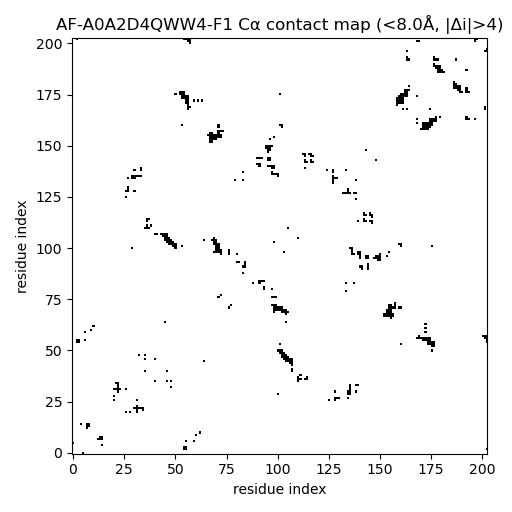 A 1 95 ? -0.599 5.651 -17.708 1.00 94.88 95 ARG A C 1
ATOM 758 O O . ARG A 1 95 ? -1.406 4.791 -18.043 1.00 94.88 95 ARG A O 1
ATOM 765 N N . SER A 1 96 ? 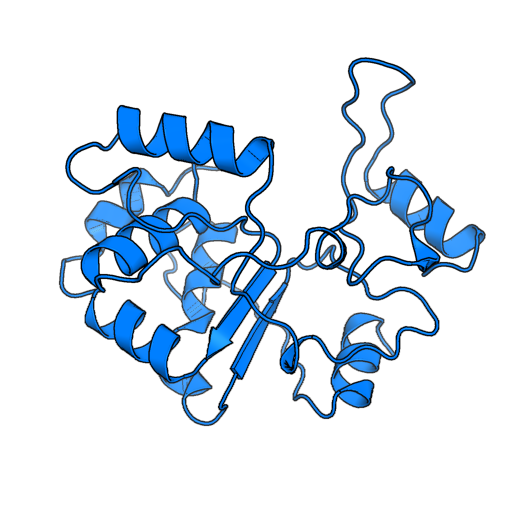0.318 5.459 -16.765 1.00 96.81 96 SER A N 1
ATOM 766 C CA . SER A 1 96 ? 0.425 4.241 -15.959 1.00 96.81 96 SER A CA 1
ATOM 767 C C . SER A 1 96 ? -0.205 4.463 -14.583 1.00 96.81 96 SER A C 1
ATOM 769 O O . SER A 1 96 ? -0.268 5.605 -14.117 1.00 96.81 96 SER A O 1
ATOM 771 N N . PRO A 1 97 ? -0.712 3.413 -13.917 1.00 97.75 97 PRO A N 1
ATOM 772 C CA . PRO A 1 97 ? -1.288 3.572 -12.592 1.00 97.75 97 PRO A CA 1
ATOM 773 C C . PRO A 1 97 ? -0.231 3.987 -11.568 1.00 97.75 97 PRO A C 1
ATOM 775 O O . PRO A 1 97 ? 0.949 3.659 -11.675 1.00 97.75 97 PRO A O 1
ATOM 778 N N . TYR A 1 98 ? -0.692 4.687 -10.541 1.00 98.44 98 TYR A N 1
ATOM 779 C CA . TYR A 1 98 ? 0.070 5.008 -9.346 1.00 98.44 98 TYR A CA 1
ATOM 780 C C . TYR A 1 98 ? -0.822 4.677 -8.154 1.00 98.44 98 TYR A C 1
ATOM 782 O O . TYR A 1 98 ? -1.995 5.057 -8.143 1.00 98.44 98 TYR A O 1
ATOM 790 N N . TRP A 1 99 ? -0.282 3.962 -7.176 1.00 98.25 99 TRP A N 1
ATOM 791 C CA . TRP A 1 99 ? -1.030 3.451 -6.032 1.00 98.25 99 TRP A CA 1
ATOM 792 C C . TRP A 1 99 ? -0.354 3.896 -4.740 1.00 98.25 99 TRP A C 1
ATOM 794 O O . TRP A 1 99 ? 0.869 3.882 -4.647 1.00 98.25 99 TRP A O 1
ATOM 804 N N . GLY A 1 100 ? -1.152 4.312 -3.759 1.00 96.94 100 GLY A N 1
ATOM 805 C CA . GLY A 1 100 ? -0.663 4.690 -2.438 1.00 96.94 100 GLY A CA 1
ATOM 806 C C . GLY A 1 100 ? -0.211 3.476 -1.628 1.00 96.94 100 GLY A C 1
ATOM 807 O O . GLY A 1 100 ? -0.927 2.481 -1.558 1.00 96.94 100 GLY A O 1
ATOM 808 N N . GLY A 1 101 ? 0.927 3.597 -0.950 1.00 96.31 101 GLY A N 1
ATOM 809 C CA . GLY A 1 101 ? 1.642 2.493 -0.314 1.00 96.31 101 GLY A CA 1
ATOM 810 C C . GLY A 1 101 ? 0.992 1.912 0.930 1.00 96.31 101 GLY A C 1
ATOM 811 O O . GLY A 1 101 ? 1.454 0.898 1.440 1.00 96.31 101 GLY A O 1
ATOM 812 N N . ALA A 1 102 ? -0.082 2.526 1.419 1.00 96.81 102 ALA A N 1
ATOM 813 C CA . ALA A 1 102 ? -0.791 2.063 2.605 1.00 96.81 102 ALA A CA 1
ATOM 814 C C . ALA A 1 102 ? -1.564 0.760 2.391 1.00 96.81 102 ALA A C 1
ATOM 816 O O . ALA A 1 102 ? -1.835 0.043 3.353 1.00 96.81 102 ALA A O 1
ATOM 817 N N . ILE A 1 103 ? -1.957 0.488 1.144 1.00 98.12 103 ILE A N 1
ATOM 818 C CA . ILE A 1 103 ? -2.783 -0.659 0.799 1.00 98.12 103 ILE A CA 1
ATOM 819 C C . ILE A 1 103 ? -2.568 -1.083 -0.652 1.00 98.12 103 ILE A C 1
ATOM 821 O O . ILE A 1 103 ? -2.648 -0.267 -1.571 1.00 98.12 103 ILE A O 1
ATOM 825 N N . TYR A 1 104 ? -2.371 -2.384 -0.847 1.00 98.56 104 TYR A N 1
ATOM 826 C CA . TYR A 1 104 ? -2.339 -3.027 -2.151 1.00 98.56 104 TYR A CA 1
ATOM 827 C C . TYR A 1 104 ? -3.159 -4.313 -2.130 1.00 98.56 104 TYR A C 1
ATOM 829 O O . TYR A 1 104 ? -2.848 -5.233 -1.378 1.00 98.56 104 TYR A O 1
ATOM 837 N N . LYS A 1 105 ? -4.150 -4.420 -3.008 1.00 98.31 105 LYS A N 1
ATOM 838 C CA . LYS A 1 105 ? -4.860 -5.655 -3.322 1.00 98.31 105 LYS A CA 1
ATOM 839 C C . LYS A 1 105 ? -4.510 -6.094 -4.737 1.00 98.31 105 LYS A C 1
ATOM 841 O O . LYS A 1 105 ? -4.786 -5.379 -5.694 1.00 98.31 105 LYS A O 1
ATOM 846 N N . MET A 1 106 ? -3.885 -7.253 -4.898 1.00 98.44 106 MET A N 1
ATOM 847 C CA . MET A 1 106 ? -3.460 -7.714 -6.218 1.00 98.44 106 MET A CA 1
ATOM 848 C C . MET A 1 106 ? -3.844 -9.161 -6.475 1.00 98.44 106 MET A C 1
ATOM 850 O O . MET A 1 106 ? -3.433 -10.067 -5.744 1.00 98.44 106 MET A O 1
ATOM 854 N N . SER A 1 107 ? -4.510 -9.366 -7.607 1.00 98.19 107 SER A N 1
ATOM 855 C CA . SER A 1 107 ? -4.760 -10.697 -8.134 1.00 98.19 107 SER A CA 1
ATOM 856 C C . SER A 1 107 ? -3.471 -11.367 -8.587 1.00 98.19 107 SER A C 1
ATOM 858 O O . SER A 1 107 ? -2.496 -10.716 -8.986 1.00 98.19 107 SER A O 1
ATOM 860 N N . LYS A 1 108 ? -3.474 -12.697 -8.603 1.00 98.44 108 LYS A N 1
ATOM 861 C CA . LYS A 1 108 ? -2.387 -13.527 -9.121 1.00 98.44 108 LYS A CA 1
ATOM 862 C C . LYS A 1 108 ? -1.959 -13.089 -10.517 1.00 98.44 108 LYS A C 1
ATOM 864 O O . LYS A 1 108 ? -0.764 -12.951 -10.768 1.00 98.44 108 LYS A O 1
ATOM 869 N N . LYS A 1 109 ? -2.916 -12.800 -11.407 1.00 97.94 109 LYS A N 1
ATOM 870 C CA . LYS A 1 109 ? -2.637 -12.329 -12.773 1.00 97.94 109 LYS A CA 1
ATOM 871 C C . LYS A 1 109 ? -1.805 -11.045 -12.768 1.00 97.94 109 LYS A C 1
ATOM 873 O O . LYS A 1 109 ? -0.798 -10.975 -13.471 1.00 97.94 109 LYS A O 1
ATOM 878 N N . LEU A 1 110 ? -2.196 -10.054 -11.965 1.00 98.44 110 LEU A N 1
ATOM 879 C CA . LEU A 1 110 ? -1.459 -8.795 -11.861 1.00 98.44 110 LEU A CA 1
ATOM 880 C C . LEU A 1 110 ? -0.070 -9.015 -11.250 1.00 98.44 110 LEU A C 1
ATOM 8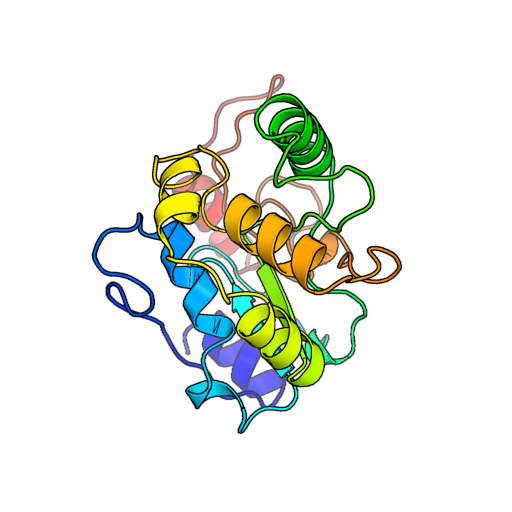82 O O . LEU A 1 110 ? 0.918 -8.554 -11.813 1.00 98.44 110 LEU A O 1
ATOM 886 N N . ARG A 1 111 ? 0.030 -9.767 -10.148 1.00 98.44 111 ARG A N 1
ATOM 887 C CA . ARG A 1 111 ? 1.313 -10.054 -9.481 1.00 98.44 111 ARG A CA 1
ATOM 888 C C . ARG A 1 111 ? 2.305 -10.749 -10.413 1.00 98.44 111 ARG A C 1
ATOM 890 O O . ARG A 1 111 ? 3.469 -10.356 -10.472 1.00 98.44 111 ARG A O 1
ATOM 897 N N . VAL A 1 112 ? 1.841 -11.737 -11.180 1.00 98.38 112 VAL A N 1
ATOM 898 C CA . VAL A 1 112 ? 2.651 -12.428 -12.193 1.00 98.38 112 VAL A CA 1
ATOM 899 C C . VAL A 1 112 ? 3.122 -11.450 -13.272 1.00 98.38 112 VAL A C 1
ATOM 901 O O . VAL A 1 112 ? 4.311 -11.447 -13.581 1.00 98.38 112 VAL A O 1
ATOM 904 N N . ALA A 1 113 ? 2.238 -10.593 -13.795 1.00 98.25 113 ALA A N 1
ATOM 905 C CA . ALA A 1 113 ? 2.594 -9.607 -14.818 1.00 98.25 113 ALA A CA 1
ATOM 906 C C . ALA A 1 113 ? 3.637 -8.590 -14.315 1.00 98.25 113 ALA A C 1
ATOM 908 O O . ALA A 1 113 ? 4.639 -8.350 -14.985 1.00 98.25 113 ALA A O 1
ATOM 909 N N . LEU A 1 114 ? 3.457 -8.049 -13.104 1.00 97.94 114 LEU A N 1
ATOM 910 C CA . LEU A 1 114 ? 4.417 -7.127 -12.481 1.00 97.94 114 LEU A CA 1
ATOM 911 C C . LEU A 1 114 ? 5.779 -7.795 -12.258 1.00 97.94 114 LEU A C 1
ATOM 913 O O . LEU A 1 114 ? 6.820 -7.196 -12.521 1.00 97.94 114 LEU A O 1
ATOM 917 N N . ARG A 1 115 ? 5.782 -9.054 -11.808 1.00 96.50 115 ARG A N 1
ATOM 918 C CA . ARG A 1 115 ? 7.008 -9.830 -11.604 1.00 96.50 115 ARG A CA 1
ATOM 919 C C . ARG A 1 115 ? 7.720 -10.126 -12.925 1.00 96.50 115 ARG A C 1
ATOM 921 O O . ARG A 1 115 ? 8.938 -10.003 -12.983 1.00 96.50 115 ARG A O 1
ATOM 928 N N . GLN A 1 116 ? 6.982 -10.476 -13.980 1.00 96.50 116 GLN A N 1
ATOM 929 C CA . GLN A 1 116 ? 7.531 -10.687 -15.325 1.00 96.50 116 GLN A CA 1
ATOM 930 C C . GLN A 1 116 ? 8.089 -9.398 -15.935 1.00 96.50 116 GLN A C 1
ATOM 932 O O . GLN A 1 116 ? 9.066 -9.453 -16.669 1.00 96.50 116 GLN A O 1
ATOM 937 N N . ALA A 1 117 ? 7.521 -8.240 -15.598 1.00 95.75 117 ALA A N 1
ATOM 938 C CA . ALA A 1 117 ? 8.026 -6.938 -16.023 1.00 95.75 117 ALA A CA 1
ATOM 939 C C . ALA A 1 117 ? 9.307 -6.494 -15.288 1.00 95.75 117 ALA A C 1
ATOM 941 O O . ALA A 1 117 ? 9.956 -5.521 -15.688 1.00 95.75 117 ALA A O 1
ATOM 942 N N . ASN A 1 118 ? 9.708 -7.200 -14.225 1.00 91.81 118 ASN A N 1
ATOM 943 C CA . ASN A 1 118 ? 10.957 -6.947 -13.516 1.00 91.81 118 ASN A CA 1
ATOM 944 C C . ASN A 1 118 ? 12.154 -7.662 -14.177 1.00 91.81 118 ASN A C 1
ATOM 946 O O . ASN A 1 118 ? 12.805 -8.503 -13.562 1.00 91.81 118 ASN A O 1
ATOM 950 N N . THR A 1 119 ? 12.424 -7.352 -15.447 1.00 81.12 119 THR A N 1
ATOM 951 C CA . THR A 1 119 ? 13.452 -8.019 -16.274 1.00 81.12 119 THR A CA 1
ATOM 952 C C . THR A 1 119 ? 14.834 -7.363 -16.243 1.00 81.12 119 THR A C 1
ATOM 954 O O . THR A 1 119 ? 15.812 -7.969 -16.673 1.00 81.12 119 THR A O 1
ATOM 957 N N . PHE A 1 120 ? 14.941 -6.131 -15.744 1.00 74.12 120 PHE A N 1
ATOM 958 C CA . PHE A 1 120 ? 16.200 -5.384 -15.678 1.00 74.12 120 PHE A CA 1
ATOM 959 C C . PHE A 1 120 ? 16.929 -5.613 -14.349 1.00 74.12 120 PHE A C 1
ATOM 961 O O . PHE A 1 120 ? 16.281 -5.909 -13.343 1.00 74.12 120 PHE A O 1
ATOM 968 N N . PRO A 1 121 ? 18.257 -5.385 -14.287 1.00 79.50 121 PRO A N 1
ATOM 969 C CA . PRO A 1 121 ? 18.958 -5.295 -13.014 1.00 79.50 121 PRO A CA 1
ATOM 970 C C . PRO A 1 121 ? 18.232 -4.328 -12.069 1.00 79.50 121 PRO A C 1
ATOM 972 O O . PRO A 1 121 ? 17.887 -3.214 -12.461 1.00 79.50 121 PRO A O 1
ATOM 975 N N . ASN A 1 122 ? 18.020 -4.728 -10.812 1.00 79.31 122 ASN A N 1
ATOM 976 C CA . ASN A 1 122 ? 17.259 -3.958 -9.812 1.00 79.31 122 ASN A CA 1
ATOM 977 C C . ASN A 1 122 ? 17.931 -2.621 -9.400 1.00 79.31 122 ASN A C 1
ATOM 979 O O . ASN A 1 122 ? 17.540 -2.010 -8.407 1.00 79.31 122 ASN A O 1
ATOM 983 N N . THR A 1 123 ? 18.950 -2.151 -10.127 1.00 86.81 123 THR A N 1
ATOM 984 C CA . THR A 1 123 ? 19.652 -0.882 -9.883 1.00 86.81 123 THR A CA 1
ATOM 985 C C . THR A 1 123 ? 18.727 0.322 -10.025 1.00 86.81 123 THR A C 1
ATOM 987 O O . THR A 1 123 ? 18.858 1.265 -9.256 1.00 86.81 123 THR A O 1
ATOM 990 N N . TRP A 1 124 ? 17.735 0.270 -10.921 1.00 91.75 124 TRP A N 1
ATOM 991 C CA . TRP A 1 124 ? 16.737 1.337 -11.073 1.00 91.75 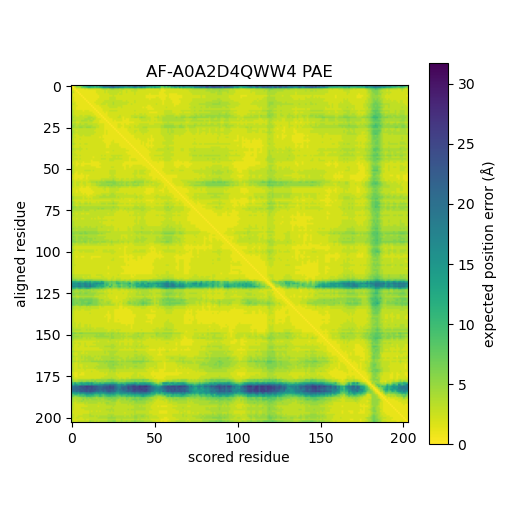124 TRP A CA 1
ATOM 992 C C . TRP A 1 124 ? 15.905 1.563 -9.799 1.00 91.75 124 TRP A C 1
ATOM 994 O O . TRP A 1 124 ? 15.467 2.679 -9.546 1.00 91.75 124 TRP A O 1
ATOM 1004 N N . MET A 1 125 ? 15.730 0.541 -8.951 1.00 94.38 125 MET A N 1
ATOM 1005 C CA . MET A 1 125 ? 15.014 0.685 -7.675 1.00 94.38 125 MET A CA 1
ATOM 1006 C C . MET A 1 125 ? 15.781 1.570 -6.683 1.00 94.38 125 MET A C 1
ATOM 1008 O O . MET A 1 125 ? 15.185 2.095 -5.748 1.00 94.38 125 MET A O 1
ATOM 1012 N N . GLN A 1 126 ? 17.089 1.787 -6.891 1.00 92.00 126 GLN A N 1
ATOM 1013 C CA . GLN A 1 126 ? 17.873 2.724 -6.077 1.00 92.00 126 GLN A CA 1
ATOM 1014 C C . GLN A 1 126 ? 17.378 4.165 -6.220 1.00 92.00 126 GLN A C 1
ATOM 1016 O O . GLN A 1 126 ? 17.520 4.942 -5.282 1.00 92.00 126 GLN A O 1
ATOM 1021 N N . SER A 1 127 ? 16.720 4.504 -7.334 1.00 93.31 127 SER A N 1
ATOM 1022 C CA . SER A 1 127 ? 16.063 5.801 -7.513 1.00 93.31 127 SER A CA 1
ATOM 1023 C C . SER A 1 127 ? 14.954 6.067 -6.492 1.00 93.31 127 SER A C 1
ATOM 1025 O O . SER A 1 127 ? 14.591 7.223 -6.316 1.00 93.31 127 SER A O 1
ATOM 1027 N N . PHE A 1 128 ? 14.446 5.029 -5.816 1.00 95.62 128 PHE A N 1
ATOM 1028 C CA . PHE A 1 128 ? 13.383 5.104 -4.806 1.00 95.62 128 PHE A CA 1
ATOM 1029 C C . PHE A 1 128 ? 13.851 4.656 -3.413 1.00 95.62 128 PHE A C 1
ATOM 1031 O O . PHE A 1 128 ? 13.059 4.572 -2.483 1.00 95.62 128 PHE A O 1
ATOM 1038 N N . ASN A 1 129 ? 15.142 4.360 -3.244 1.00 94.06 129 ASN A N 1
ATOM 1039 C CA . ASN A 1 129 ? 15.698 3.790 -2.018 1.00 94.06 129 ASN A CA 1
ATOM 1040 C C . ASN A 1 129 ? 16.104 4.866 -0.992 1.00 94.06 129 ASN A C 1
ATOM 1042 O O . ASN A 1 129 ? 17.235 4.882 -0.505 1.00 94.06 129 ASN A O 1
ATOM 1046 N N . LEU A 1 130 ? 15.195 5.793 -0.690 1.00 93.12 130 LEU A N 1
ATOM 1047 C CA . LEU A 1 130 ? 15.394 6.855 0.296 1.00 93.12 130 LEU A CA 1
ATOM 1048 C C . LEU A 1 130 ? 14.076 7.094 1.049 1.00 93.12 130 LEU A C 1
ATOM 1050 O O . LEU A 1 130 ? 13.023 7.102 0.408 1.00 93.12 130 LEU A O 1
ATOM 1054 N N . PRO A 1 131 ? 14.105 7.317 2.379 1.00 88.94 131 PRO A N 1
ATOM 1055 C CA . PRO A 1 131 ? 12.895 7.617 3.133 1.00 88.94 131 PRO A CA 1
ATOM 1056 C C . PRO A 1 131 ? 12.105 8.773 2.515 1.00 88.94 131 PRO A C 1
ATOM 1058 O O . PRO A 1 131 ? 12.681 9.815 2.192 1.00 88.94 131 PRO A O 1
ATOM 1061 N N . TYR A 1 132 ? 10.788 8.593 2.388 1.00 86.50 132 TYR A N 1
ATOM 1062 C CA . TYR A 1 132 ? 9.859 9.594 1.844 1.00 86.50 132 TYR A CA 1
ATOM 1063 C C . TYR A 1 132 ? 10.070 9.936 0.361 1.00 86.50 132 TYR A C 1
ATOM 1065 O O . TYR A 1 132 ? 9.584 10.965 -0.118 1.00 86.50 132 TYR A O 1
ATOM 1073 N N . HIS A 1 133 ? 10.766 9.076 -0.386 1.00 93.69 133 HIS A N 1
ATOM 1074 C CA . HIS A 1 133 ? 11.057 9.286 -1.802 1.00 93.69 133 HIS A CA 1
ATOM 1075 C C . HIS A 1 133 ? 10.446 8.192 -2.683 1.00 93.69 133 HIS A C 1
ATOM 1077 O O . HIS A 1 133 ? 11.155 7.372 -3.264 1.00 93.69 133 HIS A O 1
ATOM 1083 N N . PHE A 1 134 ? 9.110 8.210 -2.775 1.00 95.81 134 PHE A N 1
ATOM 1084 C CA . PHE A 1 134 ? 8.228 7.272 -3.499 1.00 95.81 134 PHE A CA 1
ATOM 1085 C C . PHE A 1 134 ? 8.290 5.808 -3.036 1.00 95.81 134 PHE A C 1
ATOM 1087 O O . PHE A 1 134 ? 7.248 5.177 -2.922 1.00 95.81 134 PHE A O 1
ATOM 1094 N N . GLU A 1 135 ? 9.481 5.279 -2.763 1.00 96.81 135 GLU A N 1
ATOM 1095 C CA . GLU A 1 135 ? 9.743 3.947 -2.219 1.00 96.81 135 GLU A CA 1
ATOM 1096 C C . GLU A 1 135 ? 8.985 2.845 -2.980 1.00 96.81 135 GLU A C 1
ATOM 1098 O O . GLU A 1 135 ? 9.169 2.689 -4.191 1.00 96.81 135 GLU A O 1
ATOM 1103 N N . ASP A 1 136 ? 8.130 2.078 -2.305 1.00 97.56 136 ASP A N 1
ATOM 1104 C CA . ASP A 1 136 ? 7.314 1.038 -2.928 1.00 97.56 136 ASP A CA 1
ATOM 1105 C C . ASP A 1 136 ? 6.348 1.579 -3.989 1.00 97.56 136 ASP A C 1
ATOM 1107 O O . ASP A 1 136 ? 6.194 0.936 -5.029 1.00 97.56 136 ASP A O 1
ATOM 1111 N N . GLU A 1 137 ? 5.763 2.765 -3.784 1.00 98.19 137 GLU A N 1
ATOM 1112 C CA . GLU A 1 137 ? 4.829 3.382 -4.740 1.00 98.19 137 GLU A CA 1
ATOM 1113 C C . GLU A 1 137 ? 5.526 3.630 -6.091 1.00 98.19 137 GLU A C 1
ATOM 1115 O O . GLU A 1 137 ? 4.977 3.343 -7.159 1.00 98.19 137 GLU A O 1
ATOM 1120 N N . GLY A 1 138 ? 6.781 4.098 -6.045 1.00 97.88 138 GLY A N 1
ATOM 1121 C CA . GLY A 1 138 ? 7.619 4.302 -7.228 1.00 97.88 138 GLY A CA 1
ATOM 1122 C C . GLY A 1 138 ? 7.993 2.987 -7.915 1.00 97.88 138 GLY A C 1
ATOM 1123 O O . GLY A 1 138 ? 7.902 2.880 -9.140 1.00 97.88 138 GLY A O 1
ATOM 1124 N N . ILE A 1 139 ? 8.356 1.958 -7.140 1.00 97.88 139 ILE A N 1
ATOM 1125 C CA . ILE A 1 139 ? 8.683 0.633 -7.686 1.00 97.88 139 ILE A CA 1
ATOM 1126 C C . ILE A 1 139 ? 7.470 0.030 -8.397 1.00 97.88 139 ILE A C 1
ATOM 1128 O O . ILE A 1 139 ? 7.585 -0.395 -9.550 1.00 97.88 139 ILE A O 1
ATOM 1132 N N . PHE A 1 140 ? 6.299 0.027 -7.759 1.00 98.44 140 PHE A N 1
ATOM 1133 C CA . PHE A 1 140 ? 5.087 -0.506 -8.372 1.00 98.44 140 PHE A CA 1
ATOM 1134 C C . PHE A 1 140 ? 4.654 0.273 -9.605 1.00 98.44 140 PHE A C 1
ATOM 1136 O O . PHE A 1 140 ? 4.241 -0.354 -10.578 1.00 98.44 140 PHE A O 1
ATOM 1143 N N . HIS A 1 141 ? 4.803 1.600 -9.612 1.00 98.44 141 HIS A N 1
ATOM 1144 C CA . HIS A 1 141 ? 4.521 2.408 -10.795 1.00 98.44 141 HIS A CA 1
ATOM 1145 C C . HIS A 1 141 ? 5.358 1.966 -12.004 1.00 98.44 141 HIS A C 1
ATOM 1147 O O . HIS A 1 141 ? 4.811 1.684 -13.070 1.00 98.44 141 HIS A O 1
ATOM 1153 N N . VAL A 1 142 ? 6.680 1.842 -11.832 1.00 97.62 142 VAL A N 1
ATOM 1154 C CA . VAL A 1 142 ? 7.586 1.420 -12.914 1.00 97.62 142 VAL A CA 1
ATOM 1155 C C . VAL A 1 142 ? 7.261 -0.001 -13.383 1.00 97.62 142 VAL A C 1
ATOM 1157 O O . VAL A 1 142 ? 7.237 -0.264 -14.587 1.00 97.62 142 VAL A O 1
ATOM 1160 N N . LEU A 1 143 ? 6.986 -0.926 -12.456 1.00 97.88 143 LEU A N 1
ATOM 1161 C CA . LEU A 1 143 ? 6.593 -2.293 -12.811 1.00 97.88 143 LEU A CA 1
ATOM 1162 C C . LEU A 1 143 ? 5.266 -2.317 -13.578 1.00 97.88 143 LEU A C 1
ATOM 1164 O O . LEU A 1 143 ? 5.159 -3.016 -14.582 1.00 97.88 143 LEU A O 1
ATOM 1168 N N . ALA A 1 144 ? 4.278 -1.531 -13.153 1.00 98.25 144 ALA A N 1
ATOM 1169 C CA . ALA A 1 144 ? 2.978 -1.449 -13.807 1.00 98.25 144 ALA A CA 1
ATOM 1170 C C . ALA A 1 144 ? 3.072 -0.827 -15.205 1.00 98.25 144 ALA A C 1
ATOM 1172 O O . ALA A 1 144 ? 2.444 -1.330 -16.138 1.00 98.25 144 ALA A O 1
ATOM 1173 N N . GLN A 1 145 ? 3.905 0.204 -15.376 1.00 97.19 145 GLN A N 1
ATOM 1174 C CA . GLN A 1 145 ? 4.208 0.782 -16.683 1.00 97.19 145 GLN A CA 1
ATOM 1175 C C . GLN A 1 145 ? 4.823 -0.256 -17.624 1.00 97.19 145 GLN A C 1
ATOM 1177 O O . GLN A 1 145 ? 4.368 -0.418 -18.755 1.00 97.19 145 GLN A O 1
ATOM 1182 N N . ARG A 1 146 ? 5.842 -0.986 -17.157 1.00 96.50 146 ARG A N 1
ATOM 1183 C CA . ARG A 1 146 ? 6.519 -2.023 -17.952 1.00 96.50 146 ARG A CA 1
ATOM 1184 C C . ARG A 1 146 ? 5.606 -3.205 -18.276 1.00 96.50 146 ARG A C 1
ATOM 1186 O O . ARG A 1 146 ? 5.719 -3.775 -19.353 1.00 96.50 146 ARG A O 1
ATOM 1193 N N . ALA A 1 147 ? 4.693 -3.547 -17.371 1.00 97.31 147 ALA A N 1
ATOM 1194 C CA . ALA A 1 147 ? 3.685 -4.583 -17.575 1.00 97.31 147 ALA A CA 1
ATOM 1195 C C . ALA A 1 147 ? 2.502 -4.126 -18.455 1.00 97.31 147 ALA A C 1
ATOM 1197 O O . ALA A 1 147 ? 1.615 -4.930 -18.734 1.00 97.31 147 ALA A O 1
ATOM 1198 N N . GLY A 1 148 ? 2.453 -2.854 -18.876 1.00 96.88 148 GLY A N 1
ATOM 1199 C CA . GLY A 1 148 ? 1.359 -2.322 -19.692 1.00 96.88 148 GLY A CA 1
ATOM 1200 C C . GLY A 1 148 ? 0.011 -2.288 -18.963 1.00 96.88 148 GLY A C 1
ATOM 1201 O O . GLY A 1 148 ? -1.036 -2.453 -19.589 1.00 96.88 148 GLY A O 1
ATOM 1202 N N . VAL A 1 149 ? 0.016 -2.111 -17.638 1.00 97.62 149 VAL A N 1
ATOM 1203 C CA . VAL A 1 149 ? -1.211 -2.108 -16.830 1.00 97.62 149 VAL A CA 1
ATOM 1204 C C . VAL A 1 149 ? -2.055 -0.878 -17.160 1.00 97.62 149 VAL A C 1
ATOM 1206 O O . VAL A 1 149 ? -1.599 0.261 -17.053 1.00 97.62 149 VAL A O 1
ATOM 1209 N N . ASN A 1 150 ? -3.322 -1.102 -17.510 1.00 94.25 150 ASN A N 1
ATOM 1210 C CA . ASN A 1 150 ? -4.302 -0.031 -17.658 1.00 94.25 150 ASN A CA 1
ATOM 1211 C C . ASN A 1 150 ? -4.703 0.499 -16.276 1.00 94.25 150 ASN A C 1
ATOM 1213 O O . ASN A 1 150 ? -5.098 -0.275 -15.413 1.00 94.25 150 ASN A O 1
ATOM 1217 N N . TRP A 1 151 ? -4.634 1.815 -16.071 1.00 94.75 151 TRP A N 1
ATOM 1218 C CA . TRP A 1 151 ? -4.973 2.446 -14.794 1.00 94.75 151 TRP A CA 1
ATOM 1219 C C . TRP A 1 151 ? -6.470 2.408 -14.458 1.00 94.75 151 TRP A C 1
ATOM 1221 O O . TRP A 1 151 ? -6.841 2.496 -13.284 1.00 94.75 151 TRP A O 1
ATOM 1231 N N . ARG A 1 152 ? -7.346 2.283 -15.463 1.00 93.94 152 ARG A N 1
ATOM 1232 C CA . ARG A 1 152 ? -8.802 2.281 -15.264 1.00 93.94 152 ARG A CA 1
ATOM 1233 C C . ARG A 1 152 ? -9.224 1.083 -14.414 1.00 93.94 152 ARG A C 1
ATOM 1235 O O . ARG A 1 152 ? -8.849 -0.045 -14.710 1.00 93.94 152 ARG A O 1
ATOM 1242 N N . GLY A 1 153 ? -10.012 1.339 -13.370 1.00 94.12 153 GLY A N 1
ATOM 1243 C CA . GLY A 1 153 ? -10.481 0.306 -12.439 1.00 94.12 153 GLY A CA 1
ATOM 1244 C C . GLY A 1 153 ? -9.421 -0.199 -11.454 1.00 94.12 153 GLY A C 1
ATOM 1245 O O . GLY A 1 153 ? -9.683 -1.140 -10.717 1.00 94.12 153 GLY A O 1
ATOM 1246 N N . THR A 1 154 ? -8.228 0.410 -11.409 1.00 96.88 154 THR A N 1
ATOM 1247 C CA . THR A 1 154 ? -7.159 -0.003 -10.477 1.00 96.88 154 THR A CA 1
ATOM 1248 C C . THR A 1 154 ? -7.153 0.776 -9.165 1.00 96.88 154 THR A C 1
ATOM 1250 O O . THR A 1 154 ? -6.303 0.529 -8.312 1.00 96.88 154 THR A O 1
ATOM 1253 N N . TYR A 1 155 ? -8.080 1.713 -8.982 1.00 97.81 155 TYR A N 1
ATOM 1254 C CA . TYR A 1 155 ? -8.136 2.551 -7.791 1.00 97.81 155 TYR A CA 1
ATOM 1255 C C . TYR A 1 155 ? -9.206 2.044 -6.835 1.00 97.81 155 TYR A C 1
ATOM 1257 O O . TYR A 1 155 ? -10.369 1.957 -7.216 1.00 97.81 155 TYR A O 1
ATOM 1265 N N . LEU A 1 156 ? -8.790 1.709 -5.614 1.00 97.12 156 LEU A N 1
ATOM 1266 C CA . LEU A 1 156 ? -9.704 1.364 -4.528 1.00 97.12 156 LEU A CA 1
ATOM 1267 C C . LEU A 1 156 ? -10.489 2.600 -4.082 1.00 97.12 156 LEU A C 1
ATOM 1269 O O . LEU A 1 156 ? -9.968 3.722 -4.114 1.00 97.12 156 LEU A O 1
ATOM 1273 N N . ASP A 1 157 ? -11.711 2.372 -3.601 1.00 96.44 157 ASP A N 1
ATOM 1274 C CA . ASP A 1 157 ? -12.483 3.402 -2.913 1.00 96.44 157 ASP A CA 1
ATOM 1275 C C . ASP A 1 157 ? -11.677 3.954 -1.712 1.00 96.44 157 ASP A C 1
ATOM 1277 O O . ASP A 1 157 ? -11.143 3.162 -0.922 1.00 96.44 157 ASP A O 1
ATOM 1281 N N . PRO A 1 158 ? -11.564 5.289 -1.544 1.00 94.56 158 PRO A N 1
ATOM 1282 C CA . PRO A 1 158 ? -10.834 5.900 -0.434 1.00 94.56 158 PRO A CA 1
ATOM 1283 C C . PRO A 1 158 ? -11.249 5.427 0.966 1.00 94.56 158 PRO A C 1
ATOM 1285 O O . PRO A 1 158 ? -10.424 5.518 1.879 1.00 94.56 158 PRO A O 1
ATOM 1288 N N . LYS A 1 159 ? -12.464 4.881 1.150 1.00 95.62 159 LYS A N 1
ATOM 1289 C CA . LYS A 1 159 ? -12.905 4.275 2.419 1.00 95.62 159 LYS A CA 1
ATOM 1290 C C . LYS A 1 159 ? -11.932 3.197 2.909 1.00 95.62 159 LYS A C 1
ATOM 1292 O O . LYS A 1 159 ? -11.750 3.042 4.111 1.00 95.62 159 LYS A O 1
ATOM 1297 N N . TRP A 1 160 ? -11.265 2.479 2.001 1.00 97.25 160 TRP A N 1
ATOM 1298 C CA . TRP A 1 160 ? -10.319 1.402 2.324 1.00 97.25 160 TRP A CA 1
ATOM 1299 C C . TRP A 1 160 ? -8.967 1.882 2.851 1.00 97.25 160 TRP A C 1
ATOM 1301 O O . TRP A 1 160 ? -8.106 1.068 3.169 1.00 97.25 160 TRP A O 1
ATOM 1311 N N . CYS A 1 161 ? -8.749 3.193 2.936 1.00 95.69 161 CYS A N 1
ATOM 1312 C CA . CYS A 1 161 ? -7.582 3.762 3.592 1.00 95.69 161 CYS A CA 1
ATOM 1313 C C . CYS A 1 161 ? -7.906 5.179 4.089 1.00 95.69 161 CYS A C 1
ATOM 1315 O O . CYS A 1 161 ? -7.295 6.179 3.696 1.00 95.69 161 CYS A O 1
ATOM 1317 N N . GLN A 1 162 ? -8.897 5.260 4.972 1.00 94.81 162 GLN A N 1
ATOM 1318 C CA . GLN A 1 162 ? -9.329 6.506 5.584 1.00 94.81 162 GLN A CA 1
ATOM 1319 C C . GLN A 1 162 ? -8.338 6.944 6.667 1.00 94.81 162 GLN A C 1
ATOM 1321 O O . GLN A 1 162 ? -8.007 6.183 7.568 1.00 94.81 162 GLN A O 1
ATOM 1326 N N . CYS A 1 163 ? -7.868 8.192 6.623 1.00 93.38 163 CYS A N 1
ATOM 1327 C CA . CYS A 1 163 ? -7.042 8.733 7.703 1.00 93.38 163 CYS A CA 1
ATOM 1328 C C . CYS A 1 163 ? -7.838 8.797 9.019 1.00 93.38 163 CYS A C 1
ATOM 1330 O O . CYS A 1 163 ? -8.958 9.302 9.036 1.00 93.38 163 CYS A O 1
ATOM 1332 N N . SER A 1 164 ? -7.214 8.403 10.129 1.00 93.25 164 SER A N 1
ATOM 1333 C CA . SER A 1 164 ? -7.822 8.332 11.471 1.00 93.25 164 SER A CA 1
ATOM 1334 C C . SER A 1 164 ? -8.440 9.625 12.007 1.00 93.25 164 SER A C 1
ATOM 1336 O O . SER A 1 164 ? -9.223 9.588 12.943 1.00 93.25 164 SER A O 1
ATOM 1338 N N . PHE A 1 165 ? -8.065 10.780 11.458 1.00 89.00 165 PHE A N 1
ATOM 1339 C CA . PHE A 1 165 ? -8.579 12.087 11.875 1.00 89.00 165 PHE A CA 1
ATOM 1340 C C . PHE A 1 165 ? -9.753 12.592 11.019 1.00 89.00 165 PHE A C 1
ATOM 1342 O O . PHE A 1 165 ? -10.180 13.735 11.201 1.00 89.00 165 PHE A O 1
ATOM 1349 N N . LEU A 1 166 ? -10.211 11.808 10.037 1.00 91.19 166 LEU A N 1
ATOM 1350 C CA . LEU A 1 166 ? -11.359 12.154 9.200 1.00 91.19 166 LEU A CA 1
ATOM 1351 C C . LEU A 1 166 ? -12.681 11.736 9.872 1.00 91.19 166 LEU A C 1
ATOM 1353 O O . LEU A 1 166 ? -12.685 10.769 10.632 1.00 91.19 166 LEU A O 1
ATOM 1357 N N . PRO A 1 167 ? -13.798 12.438 9.594 1.00 91.56 167 PRO A N 1
ATOM 1358 C CA . PRO A 1 167 ? -15.099 12.138 10.196 1.00 91.56 167 PRO A CA 1
ATOM 1359 C C . PRO A 1 167 ? -15.624 10.730 9.886 1.00 91.56 167 PRO A C 1
ATOM 1361 O O . PRO A 1 167 ? -15.345 10.183 8.820 1.00 91.56 167 PRO A O 1
ATOM 1364 N N . ASN A 1 168 ? -16.474 10.213 10.776 1.00 93.94 168 ASN A N 1
ATOM 1365 C CA . ASN A 1 168 ? -17.155 8.914 10.671 1.00 93.94 168 ASN A CA 1
ATOM 1366 C C . ASN A 1 168 ? -16.203 7.709 10.462 1.00 93.94 168 ASN A C 1
ATOM 1368 O O . ASN A 1 168 ? -16.366 6.960 9.491 1.00 93.94 168 ASN A O 1
ATOM 1372 N N . PRO A 1 169 ? -15.159 7.535 11.297 1.00 94.38 169 PRO A N 1
ATOM 1373 C CA . PRO A 1 169 ? -14.198 6.438 11.153 1.00 94.38 169 PRO A CA 1
ATOM 1374 C C . PRO A 1 169 ? -14.838 5.044 11.277 1.00 94.38 169 PRO A C 1
ATOM 1376 O O . PRO A 1 169 ? -14.338 4.097 10.679 1.00 94.38 169 PRO A O 1
ATOM 1379 N N . GLU A 1 170 ? -15.975 4.919 11.963 1.00 94.69 170 GLU A N 1
ATOM 1380 C CA . GLU A 1 170 ? -16.754 3.681 12.091 1.00 94.69 170 GLU A CA 1
ATOM 1381 C C . GLU A 1 170 ? -17.340 3.174 10.764 1.00 94.69 170 GLU A C 1
ATOM 1383 O O . GLU A 1 170 ? -17.698 2.006 10.652 1.00 94.69 170 GLU A O 1
ATOM 1388 N N . LYS A 1 171 ? -17.420 4.038 9.742 1.00 94.75 171 LYS A N 1
ATOM 1389 C CA . LYS A 1 171 ? -17.904 3.693 8.393 1.00 94.75 171 LYS A CA 1
ATOM 1390 C C . LYS A 1 171 ? -16.773 3.399 7.405 1.00 94.75 171 LYS A C 1
ATOM 1392 O O . LYS A 1 171 ? -17.044 3.152 6.228 1.00 94.75 171 LYS A O 1
ATOM 1397 N N . ALA A 1 172 ? -15.516 3.482 7.840 1.00 96.44 172 ALA A N 1
ATOM 1398 C CA . ALA A 1 172 ? -14.370 3.241 6.975 1.00 96.44 172 ALA A CA 1
ATOM 1399 C C . ALA A 1 172 ? -14.273 1.764 6.558 1.00 96.44 172 ALA A C 1
ATOM 1401 O O . ALA A 1 172 ? -14.686 0.865 7.280 1.00 96.44 172 ALA A O 1
ATOM 1402 N N . GLY A 1 173 ? -13.653 1.520 5.403 1.00 97.12 173 GLY A N 1
ATOM 1403 C CA . GLY A 1 173 ? -13.127 0.212 5.014 1.00 97.12 173 GLY A CA 1
ATOM 1404 C C . GLY A 1 173 ? -11.984 -0.194 5.946 1.00 97.12 173 GLY A C 1
ATOM 1405 O O . GLY A 1 173 ? -12.080 -1.135 6.723 1.00 97.12 173 GLY A O 1
ATOM 1406 N N . PHE A 1 174 ? -10.919 0.604 5.920 1.00 98.12 174 PHE A N 1
ATOM 1407 C CA . PHE A 1 174 ? -9.850 0.544 6.911 1.00 98.12 174 PHE A CA 1
ATOM 1408 C C . PHE A 1 174 ? -9.462 1.950 7.343 1.00 98.12 174 PHE A C 1
ATOM 1410 O O . PHE A 1 174 ? -9.527 2.907 6.565 1.00 98.12 174 PHE A O 1
ATOM 1417 N N . ILE A 1 175 ? -8.991 2.047 8.578 1.00 97.88 175 ILE A N 1
ATOM 1418 C CA . ILE A 1 175 ? -8.496 3.267 9.189 1.00 97.88 175 ILE A CA 1
ATOM 1419 C C . ILE A 1 175 ? -6.969 3.224 9.202 1.00 97.88 175 ILE A C 1
ATOM 1421 O O . ILE A 1 175 ? -6.367 2.366 9.840 1.00 97.88 175 ILE A O 1
ATOM 1425 N N . HIS A 1 176 ? -6.345 4.195 8.544 1.00 96.38 176 HIS A N 1
ATOM 1426 C CA . HIS A 1 176 ? -4.913 4.454 8.606 1.00 96.38 176 HIS A CA 1
ATOM 1427 C C . HIS A 1 176 ? -4.619 5.420 9.756 1.00 96.38 176 HIS A C 1
ATOM 1429 O O . HIS A 1 176 ? -4.963 6.609 9.683 1.00 96.38 176 HIS A O 1
ATOM 1435 N N . ILE A 1 177 ? -3.932 4.955 10.801 1.00 95.88 177 ILE A N 1
ATOM 1436 C CA . ILE A 1 177 ? -3.526 5.822 11.913 1.00 95.88 177 ILE A CA 1
ATOM 1437 C C . ILE A 1 177 ? -2.392 6.740 11.465 1.00 95.88 177 ILE A C 1
ATOM 1439 O O . ILE A 1 177 ? -1.246 6.324 11.304 1.00 95.88 177 ILE A O 1
ATOM 1443 N N . ARG A 1 178 ? -2.693 8.031 11.309 1.00 89.69 178 ARG A N 1
ATOM 1444 C CA . ARG A 1 178 ? -1.723 9.038 10.860 1.00 89.69 178 ARG A CA 1
ATOM 1445 C C . ARG A 1 178 ? -1.608 10.182 11.844 1.00 89.69 178 ARG A C 1
ATOM 1447 O O . ARG A 1 178 ? -2.572 10.564 12.499 1.00 89.69 178 ARG A O 1
ATOM 1454 N N . THR A 1 179 ? -0.426 10.787 11.900 1.00 86.94 179 THR A N 1
ATOM 1455 C CA . THR A 1 179 ? -0.276 12.116 12.499 1.00 86.94 179 THR A CA 1
ATOM 1456 C C . THR A 1 179 ? -1.154 13.097 11.729 1.00 86.94 179 THR A C 1
ATOM 1458 O O . THR A 1 179 ? -1.069 13.193 10.502 1.00 86.94 179 THR A O 1
ATOM 1461 N N . LYS A 1 180 ? -1.984 13.850 12.450 1.00 80.62 180 LYS A N 1
ATOM 1462 C CA . LYS A 1 180 ? -2.756 14.940 11.863 1.00 80.62 180 LYS A CA 1
ATOM 1463 C C . LYS A 1 180 ? -1.823 16.133 11.686 1.00 80.62 180 LYS A C 1
ATOM 1465 O O . LYS A 1 180 ? -1.417 16.756 12.666 1.00 80.62 180 LYS A O 1
ATOM 1470 N N . ILE A 1 181 ? -1.476 16.420 10.436 1.00 70.12 181 ILE A N 1
ATOM 1471 C CA . ILE A 1 181 ? -0.702 17.597 10.033 1.00 70.12 181 ILE A CA 1
ATOM 1472 C C . ILE A 1 181 ? -1.650 18.458 9.196 1.00 70.12 181 ILE A C 1
ATOM 1474 O O . ILE A 1 181 ? -1.633 18.418 7.971 1.00 70.12 181 ILE A O 1
ATOM 1478 N N . THR A 1 182 ? -2.596 19.126 9.847 1.00 58.41 182 THR A N 1
ATOM 1479 C CA . THR A 1 182 ? -3.523 20.032 9.162 1.00 58.41 182 THR A CA 1
ATOM 1480 C C . THR A 1 182 ? -2.929 21.435 9.015 1.00 58.41 182 THR A C 1
ATOM 1482 O O . THR A 1 182 ? -2.062 21.812 9.801 1.00 58.41 182 THR A O 1
ATOM 1485 N N . PRO A 1 183 ? -3.446 22.251 8.075 1.00 52.91 183 PRO A N 1
ATOM 1486 C CA . PRO A 1 183 ? -3.340 23.708 8.145 1.00 52.91 183 PRO A CA 1
ATOM 1487 C C . PRO A 1 183 ? -4.257 24.324 9.228 1.00 52.91 183 PRO A C 1
ATOM 1489 O O . PRO A 1 183 ? -3.970 25.415 9.705 1.00 52.91 183 PRO A O 1
ATOM 1492 N N . GLN A 1 184 ? -5.349 23.649 9.632 1.00 54.06 184 GLN A N 1
ATOM 1493 C CA . GLN A 1 184 ? -6.295 24.100 10.671 1.00 54.06 184 GLN A CA 1
ATOM 1494 C C . GLN A 1 184 ? -6.473 23.092 11.820 1.00 54.06 184 GLN A C 1
ATOM 1496 O O . GLN A 1 184 ? -6.672 21.894 11.601 1.00 54.06 184 GLN A O 1
ATOM 1501 N N . GLY A 1 185 ? -6.483 23.593 13.057 1.00 63.66 185 GLY A N 1
ATOM 1502 C CA . GLY A 1 185 ? -6.578 22.798 14.288 1.00 63.66 185 GLY A CA 1
ATOM 1503 C C . GLY A 1 185 ? -5.217 22.291 14.791 1.00 63.66 185 GLY A C 1
ATOM 1504 O O . GLY A 1 185 ? -4.229 22.353 14.059 1.00 63.66 185 GLY A O 1
ATOM 1505 N N . PRO A 1 186 ? -5.135 21.807 16.044 1.00 75.06 186 PRO A N 1
ATOM 1506 C CA . PRO A 1 186 ? -3.866 21.406 16.636 1.00 75.06 186 PRO A CA 1
ATOM 1507 C C . PRO A 1 186 ? -3.304 20.151 15.962 1.00 75.06 186 PRO A C 1
ATOM 1509 O O . PRO A 1 186 ? -4.040 19.222 15.610 1.00 75.06 186 PRO A O 1
ATOM 1512 N N . LYS A 1 187 ? -1.974 20.112 15.831 1.00 84.88 187 LYS A N 1
ATOM 1513 C CA . LYS A 1 187 ? -1.234 18.894 15.493 1.00 84.88 187 LYS A CA 1
ATOM 1514 C C . LYS A 1 187 ? -1.588 17.813 16.512 1.00 84.88 187 LYS A C 1
ATOM 1516 O O . LYS A 1 187 ? -1.544 18.061 17.714 1.00 84.88 187 LYS A O 1
ATOM 1521 N N . ARG A 1 188 ? -1.892 16.612 16.028 1.00 82.88 188 ARG A N 1
ATOM 1522 C CA . ARG A 1 188 ? -2.175 15.452 16.880 1.00 82.88 188 ARG A CA 1
ATOM 1523 C C . ARG A 1 188 ? -1.298 14.280 16.474 1.00 82.88 188 ARG A C 1
ATOM 1525 O O . ARG A 1 188 ? -1.213 13.971 15.279 1.00 82.88 188 ARG A O 1
ATOM 1532 N N . TYR A 1 189 ? -0.640 13.650 17.445 1.00 90.25 189 TYR A N 1
ATOM 1533 C CA . TYR A 1 189 ? 0.275 12.551 17.172 1.00 90.25 189 TYR A CA 1
ATOM 1534 C C . TYR A 1 189 ? -0.477 11.271 16.820 1.00 90.25 189 TYR A C 1
ATOM 1536 O O . TYR A 1 189 ? -1.650 11.086 17.142 1.00 90.25 189 TYR A O 1
ATOM 1544 N N . LYS A 1 190 ? 0.226 10.373 16.131 1.00 91.62 190 LYS A N 1
ATOM 1545 C CA . LYS A 1 190 ? -0.300 9.081 15.690 1.00 91.62 190 LYS A CA 1
ATOM 1546 C C . LYS A 1 190 ? -0.940 8.289 16.842 1.00 91.62 190 LYS A C 1
ATOM 1548 O O . LYS A 1 190 ? -2.072 7.841 16.707 1.00 91.62 190 LYS A O 1
ATOM 1553 N N . MET A 1 191 ? -0.254 8.191 17.982 1.00 93.88 191 MET A N 1
ATOM 1554 C CA . MET A 1 191 ? -0.750 7.441 19.143 1.00 93.88 191 MET A CA 1
ATOM 1555 C C . MET A 1 191 ? -1.966 8.087 19.813 1.00 93.88 191 MET A C 1
ATOM 1557 O O . MET A 1 191 ? -2.830 7.361 20.294 1.00 93.88 191 MET A O 1
ATOM 1561 N N . ASP A 1 192 ? -2.084 9.417 19.786 1.00 93.06 192 ASP A N 1
ATOM 1562 C CA . ASP A 1 192 ? -3.263 10.106 20.322 1.00 93.06 192 ASP A CA 1
ATOM 1563 C C . ASP A 1 192 ? -4.508 9.790 19.482 1.00 93.06 192 ASP A C 1
ATOM 1565 O O . ASP A 1 192 ? -5.579 9.546 20.029 1.00 93.06 192 ASP A O 1
ATOM 1569 N N . ASN A 1 193 ? -4.367 9.756 18.148 1.00 92.62 193 ASN A N 1
ATOM 1570 C CA . ASN A 1 193 ? -5.465 9.360 17.260 1.00 92.62 193 ASN A CA 1
ATOM 1571 C C . ASN A 1 193 ? -5.877 7.905 17.485 1.00 92.62 193 ASN A C 1
ATOM 1573 O O . ASN A 1 193 ? -7.065 7.614 17.528 1.00 92.62 193 ASN A O 1
ATOM 1577 N N . TYR A 1 194 ? -4.903 7.004 17.634 1.00 95.06 194 TYR A N 1
ATOM 1578 C CA . TYR A 1 194 ? -5.187 5.603 17.930 1.00 95.06 194 TYR A CA 1
ATOM 1579 C C . TYR A 1 194 ? -5.954 5.457 19.247 1.00 95.06 194 TYR A C 1
ATOM 1581 O O . TYR A 1 194 ? -7.010 4.833 19.273 1.00 95.06 194 TYR A O 1
ATOM 1589 N N . LYS A 1 195 ? -5.459 6.082 20.324 1.00 95.00 195 LYS A N 1
ATOM 1590 C CA . LYS A 1 195 ? -6.089 6.006 21.643 1.00 95.00 195 LYS A CA 1
ATOM 1591 C C . LYS A 1 195 ? -7.520 6.539 21.621 1.00 95.00 195 LYS A C 1
ATOM 1593 O O . LYS A 1 195 ? -8.401 5.877 22.147 1.00 95.00 195 LYS A O 1
ATOM 1598 N N . GLN A 1 196 ? -7.758 7.673 20.961 1.00 94.44 196 GLN A N 1
ATOM 1599 C CA . GLN A 1 196 ? -9.107 8.221 20.833 1.00 94.44 196 GLN A CA 1
ATOM 1600 C C . GLN A 1 196 ? -10.076 7.216 20.190 1.00 94.44 196 GLN A C 1
ATOM 1602 O O . GLN A 1 196 ? -11.165 7.016 20.709 1.00 94.44 196 GLN A O 1
ATOM 1607 N N . LEU A 1 197 ? -9.681 6.563 19.093 1.00 95.75 197 LEU A N 1
ATOM 1608 C CA . LEU A 1 197 ? -10.545 5.598 18.404 1.00 95.75 197 LEU A CA 1
ATOM 1609 C C . LEU A 1 197 ? -10.838 4.351 19.250 1.00 95.75 197 LEU A C 1
ATOM 1611 O O . LEU A 1 197 ? -11.925 3.786 19.147 1.00 95.75 197 LEU A O 1
ATOM 1615 N N . VAL A 1 198 ? -9.886 3.930 20.085 1.00 96.38 198 VAL A N 1
ATOM 1616 C CA . VAL A 1 198 ? -10.090 2.842 21.053 1.00 96.38 198 VAL A CA 1
ATOM 1617 C C . VAL A 1 198 ? -11.050 3.280 22.162 1.00 96.38 198 VAL A C 1
ATOM 1619 O O . VAL A 1 198 ? -11.996 2.556 22.468 1.00 96.38 198 VAL A O 1
ATOM 1622 N N . ASP A 1 199 ? -10.843 4.474 22.726 1.00 96.38 199 ASP A N 1
ATOM 1623 C CA . ASP A 1 199 ? -11.674 5.035 23.799 1.00 96.38 199 ASP A CA 1
ATOM 1624 C C . ASP A 1 199 ? -13.130 5.265 23.328 1.00 96.38 199 ASP A C 1
ATOM 1626 O O . ASP A 1 199 ? -14.071 5.071 24.094 1.00 96.38 199 ASP A O 1
ATOM 1630 N N . GLU A 1 200 ? -13.328 5.616 22.052 1.00 95.31 200 GLU A N 1
ATOM 1631 C CA . GLU A 1 200 ? -14.641 5.774 21.403 1.00 95.31 200 GLU A CA 1
ATOM 1632 C C . GLU A 1 200 ? -15.291 4.440 20.988 1.00 95.31 200 GLU A C 1
ATOM 1634 O O . GLU A 1 200 ? -16.434 4.423 20.534 1.00 95.31 200 GLU A O 1
ATOM 1639 N N . GLY A 1 201 ? -14.585 3.313 21.125 1.00 95.62 201 GLY A N 1
ATOM 1640 C CA . GLY A 1 201 ? -15.092 1.999 20.734 1.00 95.62 201 GLY A CA 1
ATOM 1641 C C . GLY A 1 201 ? -15.176 1.775 19.220 1.00 95.62 201 GLY A C 1
ATOM 1642 O O . GLY A 1 201 ? -15.894 0.875 18.789 1.00 95.62 201 GLY A O 1
ATOM 1643 N N . VAL A 1 202 ? -14.443 2.556 18.420 1.00 96.25 202 VAL A N 1
ATOM 1644 C CA . VAL A 1 202 ? -14.328 2.382 16.961 1.00 96.25 202 VAL A CA 1
ATOM 1645 C C . VAL A 1 202 ? -13.314 1.290 16.611 1.00 96.25 202 VAL A C 1
ATOM 1647 O O . VAL A 1 202 ? -13.548 0.517 15.681 1.00 96.25 202 VAL A O 1
ATOM 1650 N N . LEU A 1 203 ? -12.203 1.221 17.355 1.00 94.06 203 LEU A N 1
ATOM 1651 C CA . LEU A 1 203 ? -11.164 0.185 17.257 1.00 94.06 203 L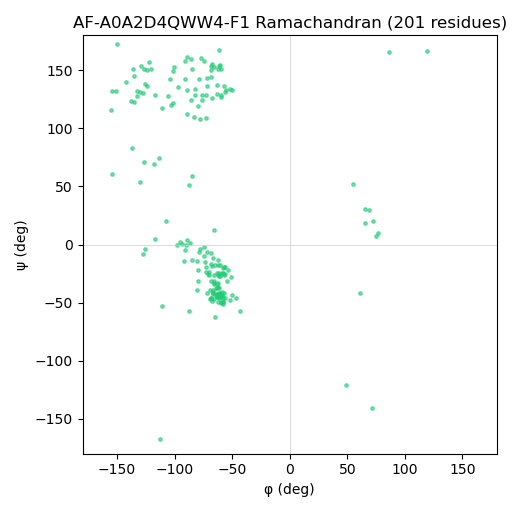EU A CA 1
ATOM 1652 C C . LEU A 1 203 ? -11.171 -0.748 18.464 1.00 94.06 203 LEU A C 1
ATOM 1654 O O . LEU A 1 203 ? -11.554 -0.303 19.572 1.00 94.06 203 LEU A O 1
#

Sequence (203 aa):
MANMQEYAEMVGAEYRLITGKPFNRKLTAPCQKVQMIAKEFDKYDDVLMVDIDMFAPKGMTTNIFEEQGVGMYHTVQKMLHKKLVQQYPLIASSRSPYWGGAIYKMSKKLRVALRQANTFPNTWMQSFNLPYHFEDEGIFHVLAQRAGVNWRGTYLDPKWCQCSFLPNPEKAGFIHIRTKITPQGPKRYKMDNYKQLVDEGVL

Solvent-accessible surface area (backbone atoms only — not comparable to full-atom values): 11532 Å² total; per-residue (Å²): 128,59,63,59,52,51,52,24,56,74,64,73,45,91,76,78,89,88,70,91,52,81,54,45,77,89,48,48,75,66,42,31,60,62,40,72,42,40,75,89,50,64,87,37,65,64,47,79,48,67,42,96,55,49,35,52,26,60,88,72,80,80,54,72,86,81,53,68,33,29,14,37,62,50,77,66,43,54,53,50,48,54,50,45,27,71,76,34,60,93,62,38,51,91,79,28,41,61,42,34,76,60,35,40,40,43,41,39,70,55,26,50,42,34,50,66,38,62,74,64,76,73,67,69,53,58,80,22,54,45,92,94,40,61,25,34,30,46,50,51,25,35,23,30,46,64,47,66,43,71,40,80,71,36,50,29,63,61,44,60,59,27,54,55,86,48,85,68,59,65,74,32,56,16,34,30,54,44,59,44,82,58,99,71,73,80,75,41,52,37,68,58,47,48,50,50,36,41,77,71,60,33,82

Foldseek 3Di:
DDFVVVVCVLLVHDDDDDDDQVPDNQFDPLLSQLCQLDPVCLVDQKDKDADPQKGAWPPDNDRPLPFWAFAACDPVQVVLLVVLCVVCVPQADPQFAFHDSRMGMDGNVRSPLLVVLPPDDCVVLVCQRDPPRCRNRSSSRSSRVSSVPGRPRHHTDCLCEDELPDPPVLSRVMYRQQFDPDPDDDTDHSVRSVVVCVVVRGD

Nearest PDB structures (foldseek):
  7zvj-assembly1_A  TM=5.720E-01  e=1.585E-01  Homo sapiens
  7s6n-assembly1_B  TM=4.824E-01  e=2.272E+00  Danio rerio
  2zxi-assembly2_C  TM=3.676E-01  e=6.926E+00  Aquifex aeolicus